Protein AF-A0A9N9P9K3-F1 (afdb_monomer_lite)

Radius of gyration: 19.91 Å; chains: 1; bounding box: 52×34×54 Å

InterPro domains:
  IPR011009 Protein kinase-like domain superfamily [SSF56112] (31-167)

Structure (mmCIF, N/CA/C/O backbone):
data_AF-A0A9N9P9K3-F1
#
_entry.id   AF-A0A9N9P9K3-F1
#
loop_
_atom_site.group_PDB
_atom_site.id
_atom_site.type_symbol
_atom_site.label_atom_id
_atom_site.label_alt_id
_atom_site.label_comp_id
_atom_site.label_asym_id
_atom_site.label_entity_id
_atom_site.label_seq_id
_atom_site.pdbx_PDB_ins_code
_atom_site.Cartn_x
_atom_site.Cartn_y
_atom_site.Cartn_z
_atom_site.occupancy
_atom_site.B_iso_or_equiv
_atom_site.auth_seq_id
_atom_site.auth_comp_id
_atom_site.auth_asym_id
_atom_site.auth_atom_id
_atom_site.pdbx_PDB_model_num
ATOM 1 N N . ILE A 1 1 ? -28.498 -1.931 -9.368 1.00 31.98 1 ILE A N 1
ATOM 2 C CA . ILE A 1 1 ? -28.768 -1.621 -7.944 1.00 31.98 1 ILE A CA 1
ATOM 3 C C . ILE A 1 1 ? -27.419 -1.328 -7.306 1.00 31.98 1 ILE A C 1
ATOM 5 O O . ILE A 1 1 ? -26.639 -2.249 -7.103 1.00 31.98 1 ILE A O 1
ATOM 9 N N . THR A 1 2 ? -27.081 -0.053 -7.128 1.00 35.19 2 THR A N 1
ATOM 10 C CA . THR A 1 2 ? -25.846 0.388 -6.469 1.00 35.19 2 THR A CA 1
ATOM 11 C C . THR A 1 2 ? -25.920 -0.039 -5.009 1.00 35.19 2 THR A C 1
ATOM 13 O O . THR A 1 2 ? -26.689 0.524 -4.235 1.00 35.19 2 THR A O 1
ATOM 16 N N . LYS A 1 3 ? -25.165 -1.074 -4.631 1.00 42.41 3 LYS A N 1
ATOM 17 C CA . LYS A 1 3 ? -24.943 -1.394 -3.220 1.00 42.41 3 LYS A CA 1
ATOM 18 C C . LYS A 1 3 ? -24.207 -0.194 -2.624 1.00 42.41 3 LYS A C 1
ATOM 20 O O . LYS A 1 3 ? -23.051 0.046 -2.963 1.00 42.41 3 LYS A O 1
ATOM 25 N N . SER A 1 4 ? -24.891 0.599 -1.805 1.00 52.50 4 SER A N 1
ATOM 26 C CA . SER A 1 4 ? -24.235 1.585 -0.955 1.00 52.50 4 SER A CA 1
ATOM 27 C C . SER A 1 4 ? -23.311 0.813 -0.023 1.00 52.50 4 SER A C 1
ATOM 29 O O . SER A 1 4 ? -23.770 0.033 0.810 1.00 52.50 4 SER A O 1
ATOM 31 N N . PHE A 1 5 ? -22.006 0.954 -0.222 1.00 60.88 5 PHE A N 1
ATOM 32 C CA . PHE A 1 5 ? -21.030 0.368 0.679 1.00 60.88 5 PHE A CA 1
ATOM 33 C C . PHE A 1 5 ? -21.047 1.181 1.972 1.00 60.88 5 PHE A C 1
ATOM 35 O O . PHE A 1 5 ? -20.582 2.318 2.004 1.00 60.88 5 PHE A O 1
ATOM 42 N N . GLU A 1 6 ? -21.635 0.617 3.025 1.00 75.00 6 GLU A N 1
ATOM 43 C CA . GLU A 1 6 ? -21.572 1.216 4.353 1.00 75.00 6 GLU A CA 1
ATOM 44 C C . GLU A 1 6 ? -20.131 1.179 4.856 1.00 75.00 6 GLU A C 1
ATOM 46 O O . GLU A 1 6 ? -19.458 0.148 4.786 1.00 75.00 6 GLU A O 1
ATOM 51 N N . ILE A 1 7 ? -19.646 2.319 5.351 1.00 77.00 7 ILE A N 1
ATOM 52 C CA . ILE A 1 7 ? -18.293 2.421 5.889 1.00 77.00 7 ILE A CA 1
ATOM 53 C C . ILE A 1 7 ? -18.237 1.652 7.213 1.00 77.00 7 ILE A C 1
ATOM 55 O O . ILE A 1 7 ? -18.919 2.058 8.159 1.00 77.00 7 ILE A O 1
ATOM 59 N N . PRO A 1 8 ? -17.417 0.584 7.329 1.00 85.31 8 PRO A N 1
ATOM 60 C CA . PRO A 1 8 ? -17.341 -0.179 8.566 1.00 85.31 8 PRO A CA 1
ATOM 61 C C . PRO A 1 8 ? -16.861 0.711 9.712 1.00 85.31 8 PRO A C 1
ATOM 63 O O . PRO A 1 8 ? -15.877 1.442 9.571 1.00 85.31 8 PRO A O 1
ATOM 66 N N . ASN A 1 9 ? -17.554 0.655 10.846 1.00 87.12 9 ASN A N 1
ATOM 67 C CA . ASN A 1 9 ? -17.173 1.371 12.057 1.00 87.12 9 ASN A CA 1
ATOM 68 C C . ASN A 1 9 ? -16.510 0.399 13.037 1.00 87.12 9 ASN A C 1
ATOM 70 O O . ASN A 1 9 ? -17.085 -0.633 13.376 1.00 87.12 9 ASN A O 1
ATOM 74 N N . ILE A 1 10 ? -15.305 0.737 13.483 1.00 87.62 10 ILE A N 1
ATOM 75 C CA . ILE A 1 10 ? -14.566 -0.003 14.499 1.00 87.62 10 ILE A CA 1
ATOM 76 C C . ILE A 1 10 ? -14.759 0.709 15.834 1.00 87.62 10 ILE A C 1
ATOM 78 O O . ILE A 1 10 ? -14.325 1.854 16.015 1.00 87.62 10 ILE A O 1
ATOM 82 N N . SER A 1 11 ? -15.371 0.002 16.783 1.00 84.69 11 SER A N 1
ATOM 83 C CA . SER A 1 11 ? -15.563 0.502 18.141 1.00 84.69 11 SER A CA 1
ATOM 84 C C . SER A 1 11 ? -14.221 0.770 18.820 1.00 84.69 11 SER A C 1
ATOM 86 O O . SER A 1 11 ? -13.241 0.045 18.632 1.00 84.69 11 SER A O 1
ATOM 88 N N . SER A 1 12 ? -14.185 1.773 19.697 1.00 77.19 12 SER A N 1
ATOM 89 C CA . SER A 1 12 ? -13.021 2.044 20.545 1.00 77.19 12 SER A CA 1
ATOM 90 C C . SER A 1 12 ? -12.631 0.843 21.411 1.00 77.19 12 SER A C 1
ATOM 92 O O . SER A 1 12 ? -11.450 0.658 21.683 1.00 77.19 12 SER A O 1
ATOM 94 N N . THR A 1 13 ? -13.591 -0.006 21.789 1.00 83.75 13 THR A N 1
ATOM 95 C CA . THR A 1 13 ? -13.351 -1.235 22.565 1.00 83.75 13 THR A CA 1
ATOM 96 C C . THR A 1 13 ? -12.615 -2.317 21.778 1.00 83.75 13 THR A C 1
ATOM 98 O O . THR A 1 13 ? -12.020 -3.206 22.380 1.00 83.75 13 THR A O 1
ATOM 101 N N . GLN A 1 14 ? -12.627 -2.242 20.445 1.00 87.00 14 GLN A N 1
ATOM 102 C CA . GLN A 1 14 ? -11.930 -3.180 19.563 1.00 87.00 14 GLN A CA 1
ATOM 103 C C . GLN A 1 14 ? -10.491 -2.743 19.265 1.00 87.00 14 GLN A C 1
ATOM 105 O O . GLN A 1 14 ? -9.773 -3.462 18.578 1.00 87.00 14 GLN A O 1
ATOM 110 N N . LEU A 1 15 ? -10.064 -1.573 19.752 1.00 86.81 15 LEU A N 1
ATOM 111 C CA . LEU A 1 15 ? -8.749 -1.002 19.479 1.00 86.81 15 LEU A CA 1
ATOM 112 C C . LEU A 1 15 ? -7.960 -0.792 20.770 1.00 86.81 15 LEU A C 1
ATOM 114 O O . LEU A 1 15 ? -8.368 -0.027 21.641 1.00 86.81 15 LEU A O 1
ATOM 118 N N . GLN A 1 16 ? -6.778 -1.392 20.853 1.00 87.38 16 GLN A N 1
ATOM 119 C CA . GLN A 1 16 ? -5.848 -1.228 21.971 1.00 87.38 16 GLN A CA 1
ATOM 120 C C . GLN A 1 16 ? -4.532 -0.583 21.527 1.00 87.38 16 GLN A C 1
ATOM 122 O O . GLN A 1 16 ? -4.172 -0.606 20.350 1.00 87.38 16 GLN A O 1
ATOM 127 N N . ASN A 1 17 ? -3.799 0.015 22.467 1.00 82.56 17 ASN A N 1
ATOM 128 C CA . ASN A 1 17 ? -2.460 0.539 22.196 1.00 82.56 17 ASN A CA 1
ATOM 129 C C . ASN A 1 17 ? -1.416 -0.584 22.344 1.00 82.56 17 ASN A C 1
ATOM 131 O O . ASN A 1 17 ? -1.519 -1.375 23.283 1.00 82.56 17 ASN A O 1
ATOM 135 N N . PRO A 1 18 ? -0.404 -0.658 21.461 1.00 72.75 18 PRO A N 1
ATOM 136 C CA . PRO A 1 18 ? 0.652 -1.659 21.552 1.00 72.75 18 PRO A CA 1
ATOM 137 C C . PRO A 1 18 ? 1.617 -1.302 22.694 1.00 72.75 18 PRO A C 1
ATOM 139 O O . PRO A 1 18 ? 2.572 -0.552 22.499 1.00 72.75 18 PRO A O 1
ATOM 142 N N . ASN A 1 19 ? 1.345 -1.839 23.890 1.00 67.19 19 ASN A N 1
ATOM 143 C CA . ASN A 1 19 ? 1.983 -1.499 25.172 1.00 67.19 19 ASN A CA 1
ATOM 144 C C . ASN A 1 19 ? 1.874 0.001 25.544 1.00 67.19 19 ASN A C 1
ATOM 146 O O . ASN A 1 19 ? 1.467 0.830 24.738 1.00 67.19 19 ASN A O 1
ATOM 150 N N . ASN A 1 20 ? 2.184 0.353 26.801 1.00 54.12 20 ASN A N 1
ATOM 151 C CA . ASN A 1 20 ? 1.843 1.631 27.469 1.00 54.12 20 ASN A CA 1
ATOM 152 C C . ASN A 1 20 ? 2.335 2.947 26.819 1.00 54.12 20 ASN A C 1
ATOM 154 O O . ASN A 1 20 ? 2.149 4.005 27.410 1.00 54.12 20 ASN A O 1
ATOM 158 N N . ASN A 1 21 ? 2.915 2.930 25.618 1.00 51.88 21 ASN A N 1
ATOM 159 C CA . ASN A 1 21 ? 3.295 4.132 24.886 1.00 51.88 21 ASN A CA 1
ATOM 160 C C . ASN A 1 21 ? 2.721 4.108 23.465 1.00 51.88 21 ASN A C 1
ATOM 162 O O . ASN A 1 21 ? 2.933 3.161 22.710 1.00 51.88 21 ASN A O 1
ATOM 166 N N . LEU A 1 22 ? 2.045 5.197 23.083 1.00 54.34 22 LEU A N 1
ATOM 167 C CA . LEU A 1 22 ? 1.694 5.500 21.696 1.00 54.34 22 LEU A CA 1
ATOM 168 C C . LEU A 1 22 ? 2.986 5.548 20.868 1.00 54.34 22 LEU A C 1
ATOM 170 O O . LEU A 1 22 ? 3.681 6.562 20.848 1.00 54.34 22 LEU A O 1
ATOM 174 N N . GLN A 1 23 ? 3.337 4.452 20.194 1.00 54.22 23 GLN A N 1
ATOM 175 C CA . GLN A 1 23 ? 4.445 4.470 19.244 1.00 54.22 23 GLN A CA 1
ATOM 176 C C . GLN A 1 23 ? 3.969 5.192 17.983 1.00 54.22 23 GLN A C 1
ATOM 178 O O . GLN A 1 23 ? 3.338 4.601 17.106 1.00 54.22 23 GLN A O 1
ATOM 183 N N . VAL A 1 24 ? 4.229 6.499 17.926 1.00 56.81 24 VAL A N 1
ATOM 184 C CA . VAL A 1 24 ? 4.075 7.305 16.713 1.00 56.81 24 VAL A CA 1
ATOM 185 C C . VAL A 1 24 ? 5.064 6.763 15.685 1.00 56.81 24 VAL A C 1
ATOM 187 O O . VAL A 1 24 ? 6.282 6.850 15.855 1.00 56.81 24 VAL A O 1
ATOM 190 N N . VAL A 1 25 ? 4.544 6.136 14.632 1.00 55.28 25 VAL A N 1
ATOM 191 C CA . VAL A 1 25 ? 5.375 5.515 13.601 1.00 55.28 25 VAL A CA 1
ATOM 192 C C . VAL A 1 25 ? 5.772 6.614 12.615 1.00 55.28 25 VAL A C 1
ATOM 194 O O . VAL A 1 25 ? 5.088 6.846 11.623 1.00 55.28 25 VAL A O 1
ATOM 197 N N . ARG A 1 26 ? 6.905 7.277 12.902 1.00 48.16 26 ARG A N 1
ATOM 198 C CA . ARG A 1 26 ? 7.525 8.380 12.122 1.00 48.16 26 ARG A CA 1
ATOM 199 C C . ARG A 1 26 ? 6.743 9.703 12.200 1.00 48.16 26 ARG A C 1
ATOM 201 O O . ARG A 1 26 ? 5.587 9.694 12.587 1.00 48.16 26 ARG A O 1
ATOM 208 N N . ASN A 1 27 ? 7.380 10.827 11.838 1.00 48.53 27 ASN A N 1
ATOM 209 C CA . ASN A 1 27 ? 6.873 12.225 11.818 1.00 48.53 27 ASN A CA 1
ATOM 210 C C . ASN A 1 27 ? 5.577 12.458 10.988 1.00 48.53 27 ASN A C 1
ATOM 212 O O . ASN A 1 27 ? 5.500 13.362 10.161 1.00 48.53 27 ASN A O 1
ATOM 216 N N . SER A 1 28 ? 4.546 11.639 11.147 1.00 54.84 28 SER A N 1
ATOM 217 C CA . SER A 1 28 ? 3.343 11.626 10.327 1.00 54.84 28 SER A CA 1
ATOM 218 C C . SER A 1 28 ? 2.149 11.163 11.151 1.00 54.84 28 SER A C 1
ATOM 220 O O . SER A 1 28 ? 2.304 10.437 12.124 1.00 54.84 28 SER A O 1
ATOM 222 N N . ALA A 1 29 ? 0.960 11.585 10.737 1.00 69.00 29 ALA A N 1
ATOM 223 C CA . ALA A 1 29 ? -0.358 11.361 11.328 1.00 69.00 29 ALA A CA 1
ATOM 224 C C . ALA A 1 29 ? -0.819 9.879 11.447 1.00 69.00 29 ALA A C 1
ATOM 226 O O . ALA A 1 29 ? -2.009 9.593 11.316 1.00 69.00 29 ALA A O 1
ATOM 227 N N . ILE A 1 30 ? 0.101 8.924 11.636 1.00 79.12 30 ILE A N 1
ATOM 228 C CA . ILE A 1 30 ? -0.149 7.479 11.691 1.00 79.12 30 ILE A CA 1
ATOM 229 C C . ILE A 1 30 ? 0.201 6.943 13.085 1.00 79.12 30 ILE A C 1
ATOM 231 O O . ILE A 1 30 ? 1.344 7.014 13.540 1.00 79.12 30 ILE A O 1
ATOM 235 N N . VAL A 1 31 ? -0.795 6.365 13.751 1.00 83.25 31 VAL A N 1
ATOM 236 C CA . VAL A 1 31 ? -0.701 5.769 15.088 1.00 83.25 31 VAL A CA 1
ATOM 237 C C . VAL A 1 31 ? -0.851 4.257 14.977 1.00 83.25 31 VAL A C 1
ATOM 239 O O . VAL A 1 31 ? -1.749 3.772 14.296 1.00 83.25 31 VAL A O 1
ATOM 242 N N . LYS A 1 32 ? 0.003 3.495 15.660 1.00 84.81 32 LYS A N 1
ATOM 243 C CA . LYS A 1 32 ? -0.109 2.032 15.716 1.00 84.81 32 LYS A CA 1
ATOM 244 C C . LYS A 1 32 ? -1.132 1.597 16.769 1.00 84.81 32 LYS A C 1
ATOM 246 O O . LYS A 1 32 ? -1.099 2.114 17.887 1.00 84.81 32 LYS A O 1
ATOM 251 N N . ARG A 1 33 ? -2.001 0.637 16.437 1.00 87.31 33 ARG A N 1
ATOM 252 C CA . ARG A 1 33 ? -2.973 0.017 17.361 1.00 87.31 33 ARG A CA 1
ATOM 253 C C . ARG A 1 33 ? -3.063 -1.497 17.161 1.00 87.31 33 ARG A C 1
ATOM 255 O O . ARG A 1 33 ? -2.595 -2.012 16.153 1.00 87.31 33 ARG A O 1
ATOM 262 N N . ILE A 1 34 ? -3.650 -2.191 18.130 1.00 89.06 34 ILE A N 1
ATOM 263 C CA . ILE A 1 34 ? -3.980 -3.618 18.089 1.00 89.06 34 ILE A CA 1
ATOM 264 C C . ILE A 1 34 ? -5.493 -3.740 17.896 1.00 89.06 34 ILE A C 1
ATOM 266 O O . ILE A 1 34 ? -6.256 -3.161 18.670 1.00 89.06 34 ILE A O 1
ATOM 270 N N . LEU A 1 35 ? -5.913 -4.464 16.862 1.00 89.44 35 LEU A N 1
ATOM 271 C CA . LEU A 1 35 ? -7.304 -4.796 16.580 1.00 89.44 35 LEU A CA 1
ATOM 272 C C . LEU A 1 35 ? -7.671 -6.116 17.272 1.00 89.44 35 LEU A C 1
ATOM 274 O O . LEU A 1 35 ? -7.026 -7.142 17.056 1.00 89.44 35 LEU A O 1
ATOM 278 N N . LEU A 1 36 ? -8.716 -6.077 18.093 1.00 88.06 36 LEU A N 1
ATOM 279 C CA . LEU A 1 36 ? -9.282 -7.231 18.788 1.00 88.06 36 LEU A CA 1
ATOM 280 C C . LEU A 1 36 ? -10.437 -7.864 17.990 1.00 88.06 36 LEU A C 1
ATOM 282 O O . LEU A 1 36 ? -11.139 -7.144 17.273 1.00 88.06 36 LEU A O 1
ATOM 286 N N . PRO A 1 37 ? -10.703 -9.175 18.162 1.00 85.00 37 PRO A N 1
ATOM 287 C CA . PRO A 1 37 ? -10.028 -10.110 19.076 1.00 85.00 37 PRO A CA 1
ATOM 288 C C . PRO A 1 37 ? -8.752 -10.745 18.503 1.00 85.00 37 PRO A C 1
ATOM 290 O O . PRO A 1 37 ? -7.999 -11.360 19.250 1.00 85.00 37 PRO A O 1
ATOM 293 N N . ASP A 1 38 ? -8.483 -10.563 17.211 1.00 84.75 38 ASP A N 1
ATOM 294 C CA . ASP A 1 38 ? -7.425 -11.280 16.484 1.00 84.75 38 ASP A CA 1
ATOM 295 C C . ASP A 1 38 ? -5.994 -10.855 16.872 1.00 84.75 38 ASP A C 1
ATOM 297 O O . ASP A 1 38 ? -5.021 -11.399 16.357 1.00 84.75 38 ASP A O 1
ATOM 301 N N . ASN A 1 39 ? -5.849 -9.872 17.771 1.00 86.38 39 ASN A N 1
ATOM 302 C CA . ASN A 1 39 ? -4.579 -9.265 18.185 1.00 86.38 39 ASN A CA 1
ATOM 303 C C . ASN A 1 39 ? -3.722 -8.783 17.001 1.00 86.38 39 ASN A C 1
ATOM 305 O O . ASN A 1 39 ? -2.492 -8.788 17.052 1.00 86.38 39 ASN A O 1
ATOM 309 N N . GLN A 1 40 ? -4.380 -8.331 15.934 1.00 86.94 40 GLN A N 1
ATOM 310 C CA . GLN A 1 40 ? -3.720 -7.877 14.718 1.00 86.94 40 GLN A CA 1
ATOM 311 C C . GLN A 1 40 ? -3.175 -6.460 14.903 1.00 86.94 40 GLN A C 1
ATOM 313 O O . GLN A 1 40 ? -3.919 -5.532 15.220 1.00 86.94 40 GLN A O 1
ATOM 318 N N . GLU A 1 41 ? -1.888 -6.251 14.633 1.00 87.88 41 GLU A N 1
ATOM 319 C CA . GLU A 1 41 ? -1.332 -4.899 14.574 1.00 87.88 41 GLU A CA 1
ATOM 320 C C . GLU A 1 41 ? -1.828 -4.166 13.320 1.00 87.88 41 GLU A C 1
ATOM 322 O O . GLU A 1 41 ? -1.771 -4.699 12.207 1.00 87.88 41 GLU A O 1
ATOM 327 N N . ILE A 1 42 ? -2.295 -2.931 13.507 1.00 87.62 42 ILE A N 1
ATOM 328 C CA . ILE A 1 42 ? -2.864 -2.075 12.464 1.00 87.62 42 ILE A CA 1
ATOM 329 C C . ILE A 1 42 ? -2.294 -0.650 12.512 1.00 87.62 42 ILE A C 1
ATOM 331 O O . ILE A 1 42 ? -1.807 -0.172 13.546 1.00 87.62 42 ILE A O 1
ATOM 335 N N . ALA A 1 43 ? -2.392 0.047 11.383 1.00 88.19 43 ALA A N 1
ATOM 336 C CA . ALA A 1 43 ? -2.044 1.451 11.230 1.00 88.19 43 ALA A CA 1
ATOM 337 C C . ALA A 1 43 ? -3.310 2.321 11.214 1.00 88.19 43 ALA A C 1
ATOM 339 O O . ALA A 1 43 ? -4.188 2.148 10.370 1.00 88.19 43 ALA A O 1
ATOM 340 N N . CYS A 1 44 ? -3.394 3.292 12.118 1.00 87.12 44 CYS A N 1
ATOM 341 C CA . CYS A 1 44 ? -4.490 4.252 12.208 1.00 87.12 44 CYS A CA 1
ATOM 342 C C . CYS A 1 44 ? -4.023 5.601 11.667 1.00 87.12 44 CYS A C 1
ATOM 344 O O . CYS A 1 44 ? -3.205 6.268 12.301 1.00 87.12 44 CYS A O 1
ATOM 346 N N . LYS A 1 45 ? -4.539 6.025 10.513 1.00 86.19 45 LYS A N 1
ATOM 347 C CA . LYS A 1 45 ? -4.255 7.352 9.957 1.00 86.19 45 LYS A CA 1
ATOM 348 C C . LYS A 1 45 ? -5.332 8.331 10.388 1.00 86.19 45 LYS A C 1
ATOM 350 O O . LYS A 1 45 ? -6.520 8.058 10.208 1.00 86.19 45 LYS A O 1
ATOM 355 N N . SER A 1 46 ? -4.921 9.462 10.940 1.00 83.38 46 SER A N 1
ATOM 356 C CA . SER A 1 46 ? -5.846 10.482 11.396 1.00 83.38 46 SER A CA 1
ATOM 357 C C . SER A 1 46 ? -6.260 11.446 10.280 1.00 83.38 46 SER A C 1
ATOM 359 O O . SER A 1 46 ? -5.483 11.750 9.373 1.00 83.38 46 SER A O 1
ATOM 361 N N . TYR A 1 47 ? -7.512 11.895 10.334 1.00 78.25 47 TYR A N 1
ATOM 362 C CA . TYR A 1 47 ? -8.124 12.799 9.361 1.00 78.25 47 TYR A CA 1
ATOM 363 C C . TYR A 1 47 ? -8.762 14.010 10.055 1.00 78.25 47 TYR A C 1
ATOM 365 O O . TYR A 1 47 ? -8.881 14.053 11.284 1.00 78.25 47 TYR A O 1
ATOM 373 N N . SER A 1 48 ? -9.160 15.004 9.253 1.00 71.50 48 SER A N 1
ATOM 374 C CA . SER A 1 48 ? -10.051 16.080 9.700 1.00 71.50 48 SER A CA 1
ATOM 375 C C . SER A 1 48 ? -11.377 15.494 10.196 1.00 71.50 48 SER A C 1
ATOM 377 O O . SER A 1 48 ? -11.841 14.473 9.689 1.00 71.50 48 SER A O 1
ATOM 379 N N . ASN A 1 49 ? -12.004 16.153 11.172 1.00 69.25 49 ASN A N 1
ATOM 380 C CA . ASN A 1 49 ? -13.340 15.779 11.644 1.00 69.25 49 ASN A CA 1
ATOM 381 C C . ASN A 1 49 ? -14.451 16.124 10.647 1.00 69.25 49 ASN A C 1
ATOM 383 O O . ASN A 1 49 ? -15.580 15.669 10.829 1.00 69.25 49 ASN A O 1
ATOM 387 N N . ASP A 1 50 ? -14.149 16.925 9.623 1.00 76.88 50 ASP A N 1
ATOM 388 C CA . ASP A 1 50 ? -15.098 17.240 8.563 1.00 76.88 50 ASP A CA 1
ATOM 389 C C . ASP A 1 50 ? -15.255 16.042 7.620 1.00 76.88 50 ASP A C 1
ATOM 391 O O . ASP A 1 50 ? -14.446 15.811 6.717 1.00 76.88 50 ASP A O 1
ATOM 395 N N . PHE A 1 51 ? -16.316 15.270 7.860 1.00 71.62 51 PHE A N 1
ATOM 396 C CA . PHE A 1 51 ? -16.642 14.067 7.103 1.00 71.62 51 PHE A CA 1
ATOM 397 C C . PHE A 1 51 ? -16.838 14.352 5.606 1.00 71.62 51 PHE A C 1
ATOM 399 O O . PHE A 1 51 ? -16.471 13.529 4.770 1.00 71.62 51 PHE A O 1
ATOM 406 N N . SER A 1 52 ? -17.334 15.544 5.262 1.00 74.19 52 SER A N 1
ATOM 407 C CA . SER A 1 52 ? -17.601 15.962 3.881 1.00 74.19 52 SER A CA 1
ATOM 408 C C . SER A 1 52 ? -16.322 15.989 3.041 1.00 74.19 52 SER A C 1
ATOM 410 O O . SER A 1 52 ? -16.337 15.633 1.868 1.00 74.19 52 SER A O 1
ATOM 412 N N . GLN A 1 53 ? -15.189 16.353 3.653 1.00 75.12 53 GLN A N 1
ATOM 413 C CA . GLN A 1 53 ? -13.890 16.407 2.971 1.00 75.12 53 GLN A CA 1
ATOM 414 C C . GLN A 1 53 ? -13.267 15.023 2.755 1.00 75.12 53 GLN A C 1
ATOM 416 O O . GLN A 1 53 ? -12.383 14.868 1.914 1.00 75.12 53 GLN A O 1
ATOM 421 N N . VAL A 1 54 ? -13.696 14.014 3.516 1.00 77.81 54 VAL A N 1
ATOM 422 C CA . VAL A 1 54 ? -13.081 12.677 3.507 1.00 77.81 54 VAL A CA 1
ATOM 423 C C . VAL A 1 54 ? -13.984 11.596 2.925 1.00 77.81 54 VAL A C 1
ATOM 425 O O . VAL A 1 54 ? -13.491 10.508 2.639 1.00 77.81 54 VAL A O 1
ATOM 428 N N . GLN A 1 55 ? -15.265 11.885 2.687 1.00 79.12 55 GLN A N 1
ATOM 429 C CA . GLN A 1 55 ? -16.249 10.925 2.187 1.00 79.12 55 GLN A CA 1
ATOM 430 C C . GLN A 1 55 ? -15.793 10.224 0.898 1.00 79.12 55 GLN A C 1
ATOM 432 O O . GLN A 1 55 ? -15.690 8.999 0.886 1.00 79.12 55 GLN A O 1
ATOM 437 N N . ASN A 1 56 ? -15.414 10.978 -0.141 1.00 79.81 56 ASN A N 1
ATOM 438 C CA . ASN A 1 56 ? -14.943 10.398 -1.409 1.00 79.81 56 ASN A CA 1
ATOM 439 C C . ASN A 1 56 ? -13.723 9.488 -1.204 1.00 79.81 56 ASN A C 1
ATOM 441 O O . ASN A 1 56 ? -13.607 8.433 -1.823 1.00 79.81 56 ASN A O 1
ATOM 445 N N . THR A 1 57 ? -12.820 9.872 -0.295 1.00 80.50 57 THR A N 1
ATOM 446 C CA . THR A 1 57 ? -11.651 9.049 0.039 1.00 80.50 57 THR A CA 1
ATOM 447 C C . THR A 1 57 ? -12.080 7.742 0.705 1.00 80.50 57 THR A C 1
ATOM 449 O O . THR A 1 57 ? -11.583 6.685 0.334 1.00 80.50 57 THR A O 1
ATOM 452 N N . LEU A 1 58 ? -13.012 7.784 1.661 1.00 81.56 58 LEU A N 1
ATOM 453 C CA . LEU A 1 58 ? -13.502 6.588 2.355 1.00 81.56 58 LEU A CA 1
ATOM 454 C C . LEU A 1 58 ? -14.243 5.634 1.413 1.00 81.56 58 LEU A C 1
ATOM 456 O O . LEU A 1 58 ? -14.061 4.422 1.509 1.00 81.56 58 LEU A O 1
ATOM 460 N N . GLU A 1 59 ? -15.025 6.164 0.475 1.00 80.62 59 GLU A N 1
ATOM 461 C CA . GLU A 1 59 ? -15.699 5.355 -0.544 1.00 80.62 59 GLU A CA 1
ATOM 462 C C . GLU A 1 59 ? -14.697 4.626 -1.443 1.00 80.62 59 GLU A C 1
ATOM 464 O O . GLU A 1 59 ? -14.855 3.429 -1.697 1.00 80.62 59 GLU A O 1
ATOM 469 N N . ILE A 1 60 ? -13.636 5.314 -1.879 1.00 80.81 60 ILE A N 1
ATOM 470 C CA . ILE A 1 60 ? -12.545 4.693 -2.641 1.00 80.81 60 ILE A CA 1
ATOM 471 C C . ILE A 1 60 ? -11.880 3.594 -1.811 1.00 80.81 60 ILE A C 1
ATOM 473 O O . ILE A 1 60 ? -11.674 2.500 -2.326 1.00 80.81 60 ILE A O 1
ATOM 477 N N . LEU A 1 61 ? -11.596 3.847 -0.530 1.00 82.44 61 LEU A N 1
ATOM 478 C CA . LEU A 1 61 ? -10.934 2.876 0.345 1.00 82.44 61 LEU A CA 1
ATOM 479 C C . LEU A 1 61 ? -11.745 1.592 0.545 1.00 82.44 61 LEU A C 1
ATOM 481 O O . LEU A 1 61 ? -11.164 0.511 0.623 1.00 82.44 61 LEU A O 1
ATOM 485 N N . ILE A 1 62 ? -13.073 1.686 0.615 1.00 79.19 62 ILE A N 1
ATOM 486 C CA . ILE A 1 62 ? -13.935 0.503 0.742 1.00 79.19 62 ILE A CA 1
ATOM 487 C C . ILE A 1 62 ? -14.018 -0.250 -0.573 1.00 79.19 62 ILE A C 1
ATOM 489 O O . ILE A 1 62 ? -13.912 -1.472 -0.597 1.00 79.19 62 ILE A O 1
ATOM 493 N N . LYS A 1 63 ? -14.166 0.473 -1.684 1.00 76.50 63 LYS A N 1
ATOM 494 C CA . LYS A 1 63 ? -14.143 -0.153 -3.005 1.00 76.50 63 LYS A CA 1
ATOM 495 C C . LYS A 1 63 ? -12.796 -0.817 -3.278 1.00 76.50 63 LYS A C 1
ATOM 497 O O . LYS A 1 63 ? -12.769 -1.860 -3.910 1.00 76.50 63 LYS A O 1
ATOM 502 N N . SER A 1 64 ? -11.690 -0.263 -2.778 1.00 69.62 64 SER A N 1
ATOM 503 C CA . SER A 1 64 ? -10.364 -0.857 -2.941 1.00 69.62 64 SER A CA 1
ATOM 504 C C . SER A 1 64 ? -10.085 -2.008 -1.973 1.00 69.62 64 SER A C 1
ATOM 506 O O . SER A 1 64 ? -9.281 -2.876 -2.299 1.00 69.62 64 SER A O 1
ATOM 508 N N . SER A 1 65 ? -10.734 -2.051 -0.802 1.00 75.62 65 SER A N 1
ATOM 509 C CA . SER A 1 65 ? -10.486 -3.088 0.215 1.00 75.62 65 SER A CA 1
ATOM 510 C C . SER A 1 65 ? -10.994 -4.475 -0.168 1.00 75.62 65 SER A C 1
ATOM 512 O O . SER A 1 65 ? -10.580 -5.458 0.445 1.00 75.62 65 SER A O 1
ATOM 514 N N . VAL A 1 66 ? -11.856 -4.567 -1.185 1.00 71.06 66 VAL A N 1
ATOM 515 C CA . VAL A 1 66 ? -12.299 -5.849 -1.755 1.00 71.06 66 VAL A CA 1
ATOM 516 C C . VAL A 1 66 ? -11.168 -6.579 -2.481 1.00 71.06 66 VAL A C 1
ATOM 518 O O . VAL A 1 66 ? -11.237 -7.792 -2.647 1.00 71.06 66 VAL A O 1
ATOM 521 N N . CYS A 1 67 ? -10.122 -5.862 -2.904 1.00 66.56 67 CYS A N 1
ATOM 522 C CA . CYS A 1 67 ? -8.977 -6.463 -3.564 1.00 66.56 67 CYS A CA 1
ATOM 523 C C . CYS A 1 67 ? -7.988 -6.990 -2.510 1.00 66.56 67 CYS A C 1
ATOM 525 O O . CYS A 1 67 ? -7.405 -6.185 -1.779 1.00 66.56 67 CYS A O 1
ATOM 527 N N . PRO A 1 68 ? -7.723 -8.312 -2.447 1.00 67.38 68 PRO A N 1
ATOM 528 C CA . PRO A 1 68 ? -6.814 -8.889 -1.453 1.00 67.38 68 PRO A CA 1
ATOM 529 C C . PRO A 1 68 ? -5.362 -8.426 -1.634 1.00 67.38 68 PRO A C 1
ATOM 531 O O . PRO A 1 68 ? -4.563 -8.538 -0.707 1.00 67.38 68 PRO A O 1
ATOM 534 N N . LYS A 1 69 ? -5.024 -7.909 -2.822 1.00 63.50 69 LYS A N 1
ATOM 535 C CA . LYS A 1 69 ? -3.689 -7.412 -3.163 1.00 63.50 69 LYS A CA 1
ATOM 536 C C . LYS A 1 69 ? -3.479 -5.941 -2.801 1.00 63.50 69 LYS A C 1
ATOM 538 O O . LYS A 1 69 ? -2.334 -5.507 -2.767 1.00 63.50 69 LYS A O 1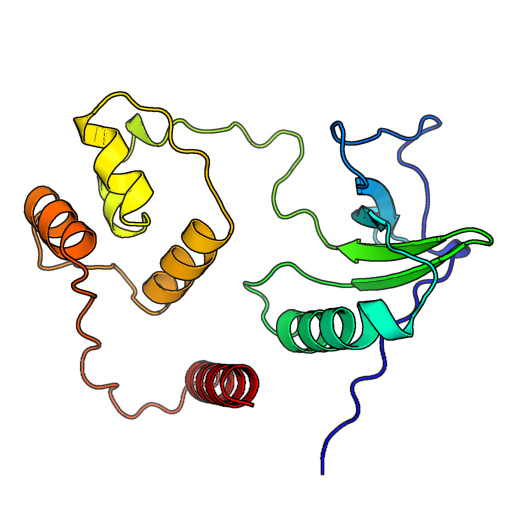
ATOM 543 N N . ILE A 1 70 ? -4.540 -5.175 -2.529 1.00 69.81 70 ILE A N 1
ATOM 544 C CA . ILE A 1 70 ? -4.467 -3.757 -2.141 1.00 69.81 70 ILE A CA 1
ATOM 545 C C . ILE A 1 70 ? -4.481 -3.641 -0.611 1.00 69.81 70 ILE A C 1
ATOM 547 O O . ILE A 1 70 ? -4.984 -4.513 0.095 1.00 69.81 70 ILE A O 1
ATOM 551 N N . LEU A 1 71 ? -3.918 -2.547 -0.082 1.00 76.56 71 LEU A N 1
ATOM 552 C CA . LEU A 1 71 ? -3.918 -2.225 1.345 1.00 76.56 71 LEU A CA 1
ATOM 553 C C . LEU A 1 71 ? -5.303 -2.446 1.980 1.00 76.56 71 LEU A C 1
ATOM 555 O O . LEU A 1 71 ? -6.252 -1.704 1.721 1.00 76.56 71 LEU A O 1
ATOM 559 N N . LYS A 1 72 ? -5.399 -3.446 2.859 1.00 84.31 72 LYS A N 1
ATOM 560 C CA . LYS A 1 72 ? -6.653 -3.803 3.523 1.00 84.31 72 LYS A CA 1
ATOM 561 C C . LYS A 1 72 ? -7.100 -2.691 4.470 1.00 84.31 72 LYS A C 1
ATOM 563 O O . LYS A 1 72 ? -6.418 -2.372 5.445 1.00 84.31 72 LYS A O 1
ATOM 568 N N . PHE A 1 73 ? -8.271 -2.130 4.190 1.00 88.00 73 PHE A N 1
ATOM 569 C CA . PHE A 1 73 ? -8.953 -1.154 5.034 1.00 88.00 73 PHE A CA 1
ATOM 570 C C . PHE A 1 73 ? -9.990 -1.861 5.912 1.00 88.00 73 PHE A C 1
ATOM 572 O O . PHE A 1 73 ? -10.873 -2.550 5.404 1.00 88.00 73 PHE A O 1
ATOM 579 N N . TYR A 1 74 ? -9.874 -1.696 7.229 1.00 87.88 74 TYR A N 1
ATOM 580 C CA . TYR A 1 74 ? -10.762 -2.324 8.210 1.00 87.88 74 TYR A CA 1
ATOM 581 C C . TYR A 1 74 ? -11.990 -1.476 8.546 1.00 87.88 74 TYR A C 1
ATOM 583 O O . TYR A 1 74 ? -12.967 -2.009 9.061 1.00 87.88 74 TYR A O 1
ATOM 591 N N . GLY A 1 75 ? -11.938 -0.167 8.296 1.00 89.00 75 GLY A N 1
ATOM 592 C CA . GLY A 1 75 ? -13.004 0.758 8.666 1.00 89.00 75 GLY A CA 1
ATOM 593 C C . GLY A 1 75 ? -12.506 2.016 9.365 1.00 89.00 75 GLY A C 1
ATOM 594 O O . GLY A 1 75 ? -11.305 2.224 9.565 1.00 89.00 75 GLY A O 1
ATOM 595 N N . ILE A 1 76 ? -13.447 2.865 9.760 1.00 89.19 76 ILE A N 1
ATOM 596 C CA . ILE A 1 76 ? -13.182 4.087 10.520 1.00 89.19 76 ILE A CA 1
ATOM 597 C C . ILE A 1 76 ? -13.399 3.871 12.013 1.00 89.19 76 ILE A C 1
ATOM 599 O O . ILE A 1 76 ? -14.250 3.094 12.423 1.00 89.19 76 ILE A O 1
ATOM 603 N N . SER A 1 77 ? -12.666 4.606 12.835 1.00 88.31 77 SER A N 1
ATOM 604 C CA . SER A 1 77 ? -12.941 4.755 14.259 1.00 88.31 77 SER A CA 1
ATOM 605 C C . SER A 1 77 ? -12.987 6.240 14.593 1.00 88.31 77 SER A C 1
ATOM 607 O O . SER A 1 77 ? -12.258 7.051 14.017 1.00 88.31 77 SER A O 1
ATOM 609 N N . LYS A 1 78 ? -13.880 6.624 15.502 1.00 83.19 78 LYS A N 1
ATOM 610 C CA . LYS A 1 78 ? -14.027 8.013 15.938 1.00 83.19 78 LYS A CA 1
ATOM 611 C C . LYS A 1 78 ? -13.677 8.101 17.413 1.00 83.19 78 LYS A C 1
ATOM 613 O O . LYS A 1 78 ? -14.199 7.339 18.222 1.00 83.19 78 LYS A O 1
ATOM 618 N N . ASN A 1 79 ? -12.796 9.029 17.758 1.00 72.12 79 ASN A N 1
ATOM 619 C CA . ASN A 1 79 ? -12.662 9.497 19.132 1.00 72.12 79 ASN A CA 1
ATOM 620 C C . ASN A 1 79 ? -13.257 10.912 19.239 1.00 72.12 79 ASN A C 1
ATOM 622 O O . ASN A 1 79 ? -13.668 11.496 18.236 1.00 72.12 79 ASN A O 1
ATOM 626 N N . ASN A 1 80 ? -13.309 11.469 20.448 1.00 66.94 80 ASN A N 1
ATOM 627 C CA . ASN A 1 80 ? -13.930 12.777 20.697 1.00 66.94 80 ASN A CA 1
ATOM 628 C C . ASN A 1 80 ? -13.313 13.938 19.891 1.00 66.94 80 ASN A C 1
ATOM 630 O O . ASN A 1 80 ? -13.923 14.999 19.803 1.00 66.94 80 ASN A O 1
ATOM 634 N N . TYR A 1 81 ? -12.131 13.748 19.300 1.00 66.31 81 TYR A N 1
ATOM 635 C CA . TYR A 1 81 ? -11.346 14.808 18.673 1.00 66.31 81 TYR A CA 1
ATOM 636 C C . TYR A 1 81 ? -10.921 14.498 17.237 1.00 66.31 81 TYR A C 1
ATOM 638 O O . TYR A 1 81 ? -10.401 15.390 16.570 1.00 66.31 81 TYR A O 1
ATOM 646 N N . GLN A 1 82 ? -11.099 13.265 16.757 1.00 77.50 82 GLN A N 1
ATOM 647 C CA . GLN A 1 82 ? -10.504 12.814 15.507 1.00 77.50 82 GLN A CA 1
ATOM 648 C C . GLN A 1 82 ? -11.218 11.601 14.897 1.00 77.50 82 GLN A C 1
ATOM 650 O O . GLN A 1 82 ? -11.487 10.602 15.574 1.00 77.50 82 GLN A O 1
ATOM 655 N N . LEU A 1 83 ? -11.435 11.663 13.583 1.00 84.50 83 LEU A N 1
ATOM 656 C CA . LEU A 1 83 ? -11.718 10.504 12.743 1.00 84.50 83 LEU A CA 1
ATOM 657 C C . LEU A 1 83 ? -10.406 9.802 12.365 1.00 84.50 83 LEU A C 1
ATOM 659 O O . LEU A 1 83 ? -9.444 10.443 11.935 1.00 84.50 83 LEU A O 1
ATOM 663 N N . MET A 1 84 ? -10.369 8.482 12.503 1.00 86.88 84 MET A N 1
ATOM 664 C CA . MET A 1 84 ? -9.233 7.647 12.126 1.00 86.88 84 MET A CA 1
ATOM 665 C C . MET A 1 84 ? -9.670 6.578 11.132 1.00 86.88 84 MET A C 1
ATOM 667 O O . MET A 1 84 ? -10.687 5.921 11.331 1.00 86.88 84 MET A O 1
ATOM 671 N N . ALA A 1 85 ? -8.880 6.375 10.083 1.00 88.88 85 ALA A N 1
ATOM 672 C CA . ALA A 1 85 ? -9.025 5.254 9.163 1.00 88.88 85 ALA A CA 1
ATOM 673 C C . ALA A 1 85 ? -8.023 4.155 9.543 1.00 88.88 85 ALA A C 1
ATOM 675 O O . ALA A 1 85 ? -6.849 4.445 9.795 1.00 88.88 85 ALA A O 1
ATOM 676 N N . ASN A 1 86 ? -8.492 2.911 9.611 1.00 89.88 86 ASN A N 1
ATOM 677 C CA . ASN A 1 86 ? -7.753 1.776 10.157 1.00 89.88 86 ASN A CA 1
ATOM 678 C C . ASN A 1 86 ? -7.335 0.824 9.033 1.00 89.88 86 ASN A C 1
ATOM 680 O O . ASN A 1 86 ? -8.184 0.312 8.302 1.00 89.88 86 ASN A O 1
ATOM 684 N N . PHE A 1 87 ? -6.036 0.568 8.910 1.00 89.00 87 PHE A N 1
ATOM 685 C CA . PHE A 1 87 ? -5.450 -0.207 7.819 1.00 89.00 87 PHE A CA 1
ATOM 686 C C . PHE A 1 87 ? -4.584 -1.345 8.337 1.00 89.00 87 PHE A C 1
ATOM 688 O O . PHE A 1 87 ? -3.948 -1.237 9.386 1.00 89.00 87 PHE A O 1
ATOM 695 N N . HIS A 1 88 ? -4.504 -2.414 7.557 1.00 87.19 88 HIS A N 1
ATOM 696 C CA . HIS A 1 88 ? -3.471 -3.423 7.734 1.00 87.19 88 HIS A CA 1
ATOM 697 C C . HIS A 1 88 ? -2.087 -2.825 7.451 1.00 87.19 88 HIS A C 1
ATOM 699 O O . HIS A 1 88 ? -1.958 -1.891 6.658 1.00 87.19 88 HIS A O 1
ATOM 705 N N . PHE A 1 89 ? -1.039 -3.345 8.089 1.00 78.06 89 PHE A N 1
ATOM 706 C CA . PHE A 1 89 ? 0.322 -2.933 7.757 1.00 78.06 89 PHE A CA 1
ATOM 707 C C . PHE A 1 89 ? 0.742 -3.530 6.413 1.00 78.06 89 PHE A C 1
ATOM 709 O O . PHE A 1 89 ? 0.695 -4.737 6.229 1.00 78.06 89 PHE A O 1
ATOM 716 N N . ALA A 1 90 ? 1.208 -2.688 5.489 1.00 66.62 90 ALA A N 1
ATOM 717 C CA . ALA A 1 90 ? 1.754 -3.161 4.214 1.00 66.62 90 ALA A CA 1
ATOM 718 C C . ALA A 1 90 ? 3.099 -3.901 4.365 1.00 66.62 90 ALA A C 1
ATOM 720 O O . ALA A 1 90 ? 3.509 -4.606 3.452 1.00 66.62 90 ALA A O 1
ATOM 721 N N . ARG A 1 91 ? 3.810 -3.696 5.485 1.00 62.66 91 ARG A N 1
ATOM 722 C CA . ARG A 1 91 ? 5.101 -4.321 5.813 1.00 62.66 91 ARG A CA 1
ATOM 723 C C . ARG A 1 91 ? 5.195 -4.592 7.306 1.00 62.66 91 ARG A C 1
ATOM 725 O O . ARG A 1 91 ? 4.723 -3.766 8.096 1.00 62.66 91 ARG A O 1
ATOM 732 N N . MET A 1 92 ? 5.826 -5.696 7.693 1.00 57.44 92 MET A N 1
ATOM 733 C CA . MET A 1 92 ? 6.120 -5.965 9.099 1.00 57.44 92 MET A CA 1
ATOM 734 C C . MET A 1 92 ? 7.206 -5.008 9.609 1.00 57.44 92 MET A C 1
ATOM 736 O O . MET A 1 92 ? 8.034 -4.508 8.849 1.00 57.44 92 MET A O 1
ATOM 740 N N . LYS A 1 93 ? 7.186 -4.706 10.914 1.00 55.31 93 LYS A N 1
ATOM 741 C CA . LYS A 1 93 ? 8.122 -3.758 11.551 1.00 55.31 93 LYS A CA 1
ATOM 742 C C . LYS A 1 93 ? 9.590 -4.148 11.332 1.00 55.31 93 LYS A C 1
ATOM 744 O O . LYS A 1 93 ? 10.433 -3.261 11.216 1.00 55.31 93 LYS A O 1
ATOM 749 N N . ASP A 1 94 ? 9.841 -5.450 11.259 1.00 56.56 94 ASP A N 1
ATOM 750 C CA . ASP A 1 94 ? 11.171 -6.042 11.158 1.00 56.56 94 ASP A CA 1
ATOM 751 C C . ASP A 1 94 ? 11.531 -6.445 9.719 1.00 56.56 94 ASP A C 1
ATOM 753 O O . ASP A 1 94 ? 12.578 -7.055 9.503 1.00 56.56 94 ASP A O 1
ATOM 757 N N . ASP A 1 95 ? 10.701 -6.088 8.726 1.00 57.19 95 ASP A N 1
ATOM 758 C CA . ASP A 1 95 ? 11.037 -6.327 7.324 1.00 57.19 95 ASP A CA 1
ATOM 759 C C . ASP A 1 95 ? 12.301 -5.546 6.967 1.00 57.19 95 ASP A C 1
ATOM 761 O O . ASP A 1 95 ? 12.332 -4.307 6.918 1.00 57.19 95 ASP A O 1
ATOM 765 N N . VAL A 1 96 ? 13.366 -6.300 6.702 1.00 54.41 96 VAL A N 1
ATOM 766 C CA . VAL A 1 96 ? 14.635 -5.754 6.247 1.00 54.41 96 VAL A CA 1
ATOM 767 C C . VAL A 1 96 ? 14.375 -5.061 4.916 1.00 54.41 96 VAL A C 1
ATOM 769 O O . VAL A 1 96 ? 13.869 -5.658 3.969 1.00 54.41 96 VAL A O 1
ATOM 772 N N . THR A 1 97 ? 14.719 -3.774 4.830 1.00 57.44 97 THR A N 1
ATOM 773 C CA . THR A 1 97 ? 14.735 -3.098 3.533 1.00 57.44 97 THR A CA 1
ATOM 774 C C . THR A 1 97 ? 15.872 -3.707 2.730 1.00 57.44 97 THR A C 1
ATOM 776 O O . THR A 1 97 ? 17.036 -3.373 2.939 1.00 57.44 97 THR A O 1
ATOM 779 N N . THR A 1 98 ? 15.545 -4.638 1.843 1.00 55.31 98 THR A N 1
ATOM 780 C CA . THR A 1 98 ? 16.507 -5.181 0.897 1.00 55.31 98 THR A CA 1
ATOM 781 C C . THR A 1 98 ? 16.816 -4.103 -0.128 1.00 55.31 98 THR A C 1
ATOM 783 O O . THR A 1 98 ? 15.920 -3.574 -0.792 1.00 55.31 98 THR A O 1
ATOM 786 N N . PHE A 1 99 ? 18.093 -3.750 -0.249 1.00 54.88 99 PHE A N 1
ATOM 787 C CA . PHE A 1 99 ? 18.546 -2.988 -1.401 1.00 54.88 99 PHE A CA 1
ATOM 788 C C . PHE A 1 99 ? 18.259 -3.830 -2.643 1.00 54.88 99 PHE A C 1
ATOM 790 O O . PHE A 1 99 ? 18.694 -4.976 -2.733 1.00 54.88 99 PHE A O 1
ATOM 797 N N . ILE A 1 100 ? 17.524 -3.254 -3.592 1.00 57.00 100 ILE A N 1
ATOM 798 C CA . ILE A 1 100 ? 17.085 -3.918 -4.830 1.00 57.00 100 ILE A CA 1
ATOM 799 C C . ILE A 1 100 ? 18.305 -4.364 -5.683 1.00 57.00 100 ILE A C 1
ATOM 801 O O . ILE A 1 100 ? 18.208 -5.177 -6.596 1.00 57.00 100 ILE A O 1
ATOM 805 N N . ASN A 1 101 ? 19.503 -3.891 -5.334 1.00 53.22 101 ASN A N 1
ATOM 806 C CA . ASN A 1 101 ? 20.770 -4.095 -6.032 1.00 53.22 101 ASN A CA 1
ATOM 807 C C . ASN A 1 101 ? 21.231 -5.563 -6.162 1.00 53.22 101 ASN A C 1
ATOM 809 O O . ASN A 1 101 ? 22.222 -5.799 -6.847 1.00 53.22 101 ASN A O 1
ATOM 813 N N . GLN A 1 102 ? 20.580 -6.534 -5.512 1.00 54.81 102 GLN A N 1
ATOM 814 C CA . GLN A 1 102 ? 20.998 -7.944 -5.561 1.00 54.81 102 GLN A CA 1
ATOM 815 C C . GLN A 1 102 ? 20.190 -8.812 -6.535 1.00 54.81 102 GLN A C 1
ATOM 817 O O . GLN A 1 102 ? 20.690 -9.861 -6.933 1.00 54.81 102 GLN A O 1
ATOM 822 N N . ASP A 1 103 ? 19.008 -8.371 -6.979 1.00 69.25 103 ASP A N 1
ATOM 823 C CA . ASP A 1 103 ? 18.191 -9.120 -7.937 1.00 69.25 103 ASP A CA 1
ATOM 824 C C . ASP A 1 103 ? 17.905 -8.279 -9.185 1.00 69.25 103 ASP A C 1
ATOM 826 O O . ASP A 1 103 ? 17.030 -7.412 -9.194 1.00 69.25 103 ASP A O 1
ATOM 830 N N . ARG A 1 104 ? 18.668 -8.529 -10.254 1.00 75.69 104 ARG A N 1
ATOM 831 C CA . ARG A 1 104 ? 18.470 -7.861 -11.546 1.00 75.69 104 ARG A CA 1
ATOM 832 C C . ARG A 1 104 ? 17.123 -8.229 -12.178 1.00 75.69 104 ARG A C 1
ATOM 834 O O . ARG A 1 104 ? 16.579 -7.396 -12.893 1.00 75.69 104 ARG A O 1
ATOM 841 N N . GLU A 1 105 ? 16.545 -9.395 -11.885 1.00 81.44 105 GLU A N 1
ATOM 842 C CA . GLU A 1 105 ? 15.234 -9.770 -12.431 1.00 81.44 105 GLU A CA 1
ATOM 843 C C . GLU A 1 105 ? 14.115 -8.897 -11.857 1.00 81.44 105 GLU A C 1
ATOM 845 O O . GLU A 1 105 ? 13.201 -8.508 -12.587 1.00 81.44 105 GLU A O 1
ATOM 850 N N . SER A 1 106 ? 14.237 -8.463 -10.598 1.00 80.69 106 SER A N 1
ATOM 851 C CA . SER A 1 106 ? 13.276 -7.548 -9.967 1.00 80.69 106 SER A CA 1
ATOM 852 C C . SER A 1 106 ? 13.086 -6.224 -10.724 1.00 80.69 106 SER A C 1
ATOM 854 O O . SER A 1 106 ? 12.013 -5.622 -10.624 1.00 80.69 106 SER A O 1
ATOM 856 N N . LEU A 1 107 ? 14.059 -5.810 -11.555 1.00 84.25 107 LEU A N 1
ATOM 857 C CA . LEU A 1 107 ? 13.944 -4.632 -12.421 1.00 84.25 107 LEU A CA 1
ATOM 858 C C . LEU A 1 107 ? 12.730 -4.704 -13.339 1.00 84.25 107 LEU A C 1
ATOM 860 O O . LEU A 1 107 ? 12.141 -3.666 -13.612 1.00 84.25 107 LEU A O 1
ATOM 864 N N . ARG A 1 108 ? 12.315 -5.895 -13.784 1.00 88.50 108 ARG A N 1
ATOM 865 C CA . ARG A 1 108 ? 11.174 -6.056 -14.701 1.00 88.50 108 ARG A CA 1
ATOM 866 C C . ARG A 1 108 ? 9.870 -5.527 -14.112 1.00 88.50 108 ARG A C 1
ATOM 868 O O . ARG A 1 108 ? 9.004 -5.109 -14.868 1.00 88.50 108 ARG A O 1
ATOM 875 N N . TRP A 1 109 ? 9.759 -5.495 -12.783 1.00 87.94 109 TRP A N 1
ATOM 876 C CA . TRP A 1 109 ? 8.588 -5.016 -12.044 1.00 87.94 109 TRP A CA 1
ATOM 877 C C . TRP A 1 109 ? 8.705 -3.557 -11.573 1.00 87.94 109 TRP A C 1
ATOM 879 O O . TRP A 1 109 ? 7.814 -3.061 -10.880 1.00 87.94 109 TRP A O 1
ATOM 889 N N . MET A 1 110 ? 9.797 -2.858 -11.895 1.00 86.75 110 MET A N 1
ATOM 890 C CA . MET A 1 110 ? 10.062 -1.515 -11.374 1.00 86.75 110 MET A CA 1
ATOM 891 C C . MET A 1 110 ? 9.478 -0.411 -12.250 1.00 86.75 110 MET A C 1
ATOM 893 O O . MET A 1 110 ? 9.535 -0.454 -13.471 1.00 86.75 110 MET A O 1
ATOM 897 N N . ALA A 1 111 ? 8.982 0.644 -11.611 1.00 89.19 111 ALA A N 1
ATOM 898 C CA . ALA A 1 111 ? 8.547 1.847 -12.310 1.00 89.19 111 ALA A CA 1
ATOM 899 C C . ALA A 1 111 ? 9.710 2.545 -13.052 1.00 89.19 111 ALA A C 1
ATOM 901 O O . ALA A 1 111 ? 10.861 2.453 -12.605 1.00 89.19 111 ALA A O 1
ATOM 902 N N . PRO A 1 112 ? 9.443 3.268 -14.157 1.00 90.00 112 PRO A N 1
ATOM 903 C CA . PRO A 1 112 ? 10.480 3.891 -14.987 1.00 90.00 112 PRO A CA 1
ATOM 904 C C . PRO A 1 112 ? 11.426 4.800 -14.192 1.00 90.00 112 PRO A C 1
ATOM 906 O O . PRO A 1 112 ? 12.645 4.730 -14.352 1.00 90.00 112 PRO A O 1
ATOM 909 N N . GLU A 1 113 ? 10.898 5.610 -13.273 1.00 86.12 113 GLU A N 1
ATOM 910 C CA . GLU A 1 113 ? 11.690 6.496 -12.414 1.00 86.12 113 GLU A CA 1
ATOM 911 C C . GLU A 1 113 ? 12.627 5.736 -11.467 1.00 86.12 113 GLU A C 1
ATOM 913 O O . GLU A 1 113 ? 13.629 6.280 -11.003 1.00 86.12 113 GLU A O 1
ATOM 918 N N . LYS A 1 114 ? 12.312 4.469 -11.182 1.00 84.00 114 LYS A N 1
ATOM 919 C CA . LYS A 1 114 ? 13.134 3.579 -10.368 1.00 84.00 114 LYS A CA 1
ATOM 920 C C . LYS A 1 114 ? 14.154 2.803 -11.190 1.00 84.00 114 LYS A C 1
ATOM 922 O O . LYS A 1 114 ? 15.251 2.583 -10.688 1.00 84.00 114 LYS A O 1
ATOM 927 N N . MET A 1 115 ? 13.844 2.445 -12.434 1.00 85.94 115 MET A N 1
ATOM 928 C CA . MET A 1 115 ? 14.813 1.831 -13.350 1.00 85.94 115 MET A CA 1
ATOM 929 C C . MET A 1 115 ? 15.954 2.797 -13.692 1.00 85.94 115 MET A C 1
ATOM 931 O O . MET A 1 115 ? 17.117 2.416 -13.619 1.00 85.94 115 MET A O 1
ATOM 935 N N . LEU A 1 116 ? 15.645 4.077 -13.945 1.00 77.31 116 LEU A N 1
ATOM 936 C CA . LEU A 1 116 ? 16.652 5.118 -14.212 1.00 77.31 116 LEU A CA 1
ATOM 937 C C . LEU A 1 116 ? 17.671 5.295 -13.070 1.00 77.31 116 LEU A C 1
ATOM 939 O O . LEU A 1 116 ? 18.779 5.781 -13.298 1.00 77.31 116 LEU A O 1
ATOM 943 N N . HIS A 1 117 ? 17.311 4.915 -11.838 1.00 70.81 117 HIS A N 1
ATOM 944 C CA . HIS A 1 117 ? 18.200 5.005 -10.679 1.00 70.81 117 HIS A CA 1
ATOM 945 C C . HIS A 1 117 ? 19.372 4.019 -10.751 1.00 70.81 117 HIS A C 1
ATOM 947 O O . HIS A 1 117 ? 20.460 4.361 -10.287 1.00 70.81 117 HIS A O 1
ATOM 953 N N . TYR A 1 118 ? 19.184 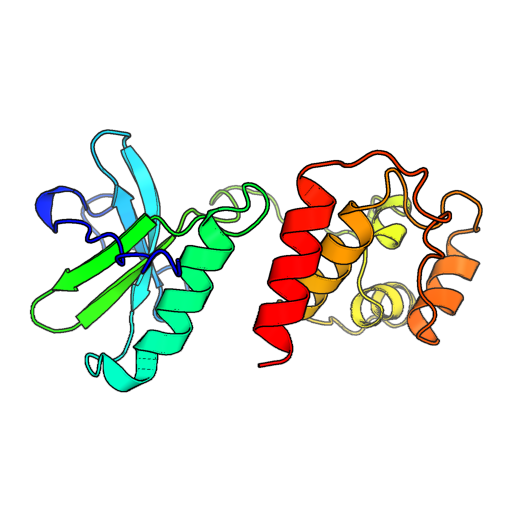2.848 -11.370 1.00 62.47 118 TYR A N 1
ATOM 954 C CA . TYR A 1 118 ? 20.258 1.860 -11.527 1.00 62.47 118 TYR A CA 1
ATOM 955 C C . TYR A 1 118 ? 21.432 2.381 -12.359 1.00 62.47 118 TYR A C 1
ATOM 957 O O . TYR A 1 118 ? 22.545 1.893 -12.202 1.00 62.47 118 TYR A O 1
ATOM 965 N N . GLU A 1 119 ? 21.206 3.393 -13.199 1.00 59.34 119 GLU A N 1
ATOM 966 C CA . GLU A 1 119 ? 22.232 3.948 -14.082 1.00 59.34 119 GLU A CA 1
ATOM 967 C C . GLU A 1 119 ? 22.893 5.237 -13.553 1.00 59.34 119 GLU A C 1
ATOM 969 O O . GLU A 1 119 ? 23.945 5.615 -14.064 1.00 59.34 119 GLU A O 1
ATOM 974 N N . LYS A 1 120 ? 22.297 5.964 -12.585 1.00 57.97 120 LYS A N 1
ATOM 975 C CA . LYS A 1 120 ? 22.640 7.392 -12.340 1.00 57.97 120 LYS A CA 1
ATOM 976 C C . LYS A 1 120 ? 22.851 7.838 -10.880 1.00 57.97 120 LYS A C 1
ATOM 978 O O . LYS A 1 120 ? 22.814 9.039 -10.629 1.00 57.97 120 LYS A O 1
ATOM 983 N N . GLU A 1 121 ? 23.032 6.933 -9.915 1.00 58.19 121 GLU A N 1
ATOM 984 C CA . GLU A 1 121 ? 23.326 7.208 -8.477 1.00 58.19 121 GLU A CA 1
ATOM 985 C C . GLU A 1 121 ? 22.378 8.181 -7.717 1.00 58.19 121 GLU A C 1
ATOM 987 O O . GLU A 1 121 ? 22.546 8.430 -6.525 1.00 58.19 121 GLU A O 1
ATOM 992 N N . ASN A 1 122 ? 21.313 8.693 -8.338 1.00 62.66 122 ASN A N 1
ATOM 993 C CA . ASN A 1 122 ? 20.369 9.625 -7.712 1.00 62.66 122 ASN A CA 1
ATOM 994 C C . ASN A 1 122 ? 19.246 8.893 -6.980 1.00 62.66 122 ASN A C 1
ATOM 996 O O . ASN A 1 122 ? 18.367 8.340 -7.636 1.00 62.66 122 ASN A O 1
ATOM 1000 N N . ILE A 1 123 ? 19.228 8.911 -5.643 1.00 68.69 123 ILE A N 1
ATOM 1001 C CA . ILE A 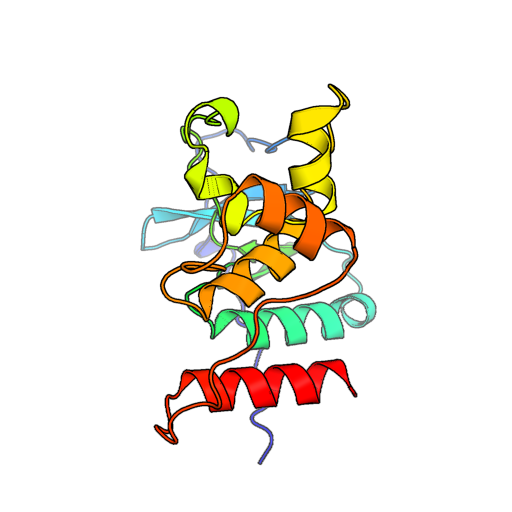1 123 ? 18.223 8.204 -4.828 1.00 68.69 123 ILE A CA 1
ATOM 1002 C C . ILE A 1 123 ? 16.812 8.754 -5.093 1.00 68.69 123 ILE A C 1
ATOM 1004 O O . ILE A 1 123 ? 16.377 9.742 -4.497 1.00 68.69 123 ILE A O 1
ATOM 1008 N N . VAL A 1 124 ? 16.052 8.067 -5.945 1.00 73.94 124 VAL A N 1
ATOM 1009 C CA . VAL A 1 124 ? 14.624 8.336 -6.147 1.00 73.94 124 VAL A CA 1
ATOM 1010 C C . VAL A 1 124 ? 13.840 7.650 -5.031 1.00 73.94 124 VAL A C 1
ATOM 1012 O O . VAL A 1 124 ? 13.997 6.449 -4.796 1.00 73.94 124 VAL A O 1
ATOM 1015 N N . ARG A 1 125 ? 12.973 8.379 -4.319 1.00 75.69 125 ARG A N 1
ATOM 1016 C CA . ARG A 1 125 ? 12.108 7.786 -3.282 1.00 75.69 125 ARG A CA 1
ATOM 1017 C C . ARG A 1 125 ? 11.020 6.928 -3.912 1.00 75.69 125 ARG A C 1
ATOM 1019 O O . ARG A 1 125 ? 10.504 7.239 -4.974 1.00 75.69 125 ARG A O 1
ATOM 1026 N N . TYR A 1 126 ? 10.694 5.817 -3.257 1.00 75.12 126 TYR A N 1
ATOM 1027 C CA . TYR A 1 126 ? 9.592 4.963 -3.687 1.00 75.12 126 TYR A CA 1
ATOM 1028 C C . TYR A 1 126 ? 8.263 5.634 -3.340 1.00 75.12 126 TYR A C 1
ATOM 1030 O O . TYR A 1 126 ? 8.102 6.128 -2.222 1.00 75.12 126 TYR A O 1
ATOM 1038 N N . THR A 1 127 ? 7.349 5.699 -4.305 1.00 77.75 127 THR A N 1
ATOM 1039 C CA . THR A 1 127 ? 6.070 6.405 -4.176 1.00 77.75 127 THR A CA 1
ATOM 1040 C C . THR A 1 127 ? 4.907 5.478 -4.516 1.00 77.75 127 THR A C 1
ATOM 1042 O O . THR A 1 127 ? 5.110 4.367 -4.994 1.00 77.75 127 THR A O 1
ATOM 1045 N N . TYR A 1 128 ? 3.674 5.936 -4.292 1.00 75.19 128 TYR A N 1
ATOM 1046 C CA . TYR A 1 128 ? 2.483 5.173 -4.673 1.00 75.19 128 TYR A CA 1
ATOM 1047 C C . TYR A 1 128 ? 2.378 4.948 -6.191 1.00 75.19 128 TYR A C 1
ATOM 1049 O O . TYR A 1 128 ? 1.779 3.970 -6.612 1.00 75.19 128 TYR A O 1
ATOM 1057 N N . GLN A 1 129 ? 2.983 5.814 -7.012 1.00 75.81 129 GLN A N 1
ATOM 1058 C CA . GLN A 1 129 ? 3.037 5.619 -8.463 1.00 75.81 129 GLN A CA 1
ATOM 1059 C C . GLN A 1 129 ? 3.864 4.380 -8.820 1.00 75.81 129 GLN A C 1
ATOM 1061 O O . GLN A 1 129 ? 3.500 3.635 -9.725 1.00 75.81 129 GLN A O 1
ATOM 1066 N N . CYS A 1 130 ? 4.912 4.099 -8.036 1.00 81.56 130 CYS A N 1
ATOM 1067 C CA . CYS A 1 130 ? 5.684 2.874 -8.183 1.00 81.56 130 CYS A CA 1
ATOM 1068 C C . CYS A 1 130 ? 4.838 1.626 -7.879 1.00 81.56 130 CYS A C 1
ATOM 1070 O O . CYS A 1 130 ? 4.938 0.643 -8.607 1.00 81.56 130 CYS A O 1
ATOM 1072 N N . GLU A 1 131 ? 3.988 1.677 -6.841 1.00 79.56 131 GLU A N 1
ATOM 1073 C CA . GLU A 1 131 ? 3.050 0.584 -6.528 1.00 79.56 131 GLU A CA 1
ATOM 1074 C C . GLU A 1 131 ? 2.048 0.370 -7.660 1.00 79.56 131 GLU A C 1
ATOM 1076 O O . GLU A 1 131 ? 1.860 -0.757 -8.099 1.00 79.56 131 GLU A O 1
ATOM 1081 N N . LEU A 1 132 ? 1.424 1.440 -8.163 1.00 80.69 132 LEU A N 1
ATOM 1082 C CA . LEU A 1 132 ? 0.447 1.338 -9.251 1.00 80.69 132 LEU A CA 1
ATOM 1083 C C . LEU A 1 132 ? 1.052 0.686 -10.498 1.00 80.69 132 LEU A C 1
ATOM 1085 O O . LEU A 1 132 ? 0.439 -0.207 -11.077 1.00 80.69 132 LEU A O 1
ATOM 1089 N N . PHE A 1 133 ? 2.270 1.087 -10.867 1.00 83.69 133 PHE A N 1
ATOM 1090 C CA . PHE A 1 133 ? 2.995 0.477 -11.977 1.00 83.69 133 PHE A CA 1
ATOM 1091 C C . PHE A 1 133 ? 3.307 -1.002 -11.718 1.00 83.69 133 PHE A C 1
ATOM 1093 O O . PHE A 1 133 ? 3.108 -1.848 -12.584 1.00 83.69 133 PHE A O 1
ATOM 1100 N N . ARG A 1 134 ? 3.761 -1.344 -10.508 1.00 82.81 134 ARG A N 1
ATOM 1101 C CA . ARG A 1 134 ? 4.024 -2.737 -10.133 1.00 82.81 134 ARG A CA 1
ATOM 1102 C C . ARG A 1 134 ? 2.760 -3.598 -10.224 1.00 82.81 134 ARG A C 1
ATOM 1104 O O . ARG A 1 134 ? 2.836 -4.704 -10.749 1.00 82.81 134 ARG A O 1
ATOM 1111 N N . TYR A 1 135 ? 1.617 -3.089 -9.763 1.00 78.50 135 TYR A N 1
ATOM 1112 C CA . TYR A 1 135 ? 0.331 -3.784 -9.865 1.00 78.50 135 TYR A CA 1
ATOM 1113 C C . TYR A 1 135 ? -0.129 -3.969 -11.313 1.00 78.50 135 TYR A C 1
ATOM 1115 O O . TYR A 1 135 ? -0.655 -5.031 -11.637 1.00 78.50 135 TYR A O 1
ATOM 1123 N N . GLU A 1 136 ? 0.086 -2.981 -12.191 1.00 79.69 136 GLU A N 1
ATOM 1124 C CA . GLU A 1 136 ? -0.165 -3.124 -13.636 1.00 79.69 136 GLU A CA 1
ATOM 1125 C C . GLU A 1 136 ? 0.593 -4.335 -14.194 1.00 79.69 136 GLU A C 1
ATOM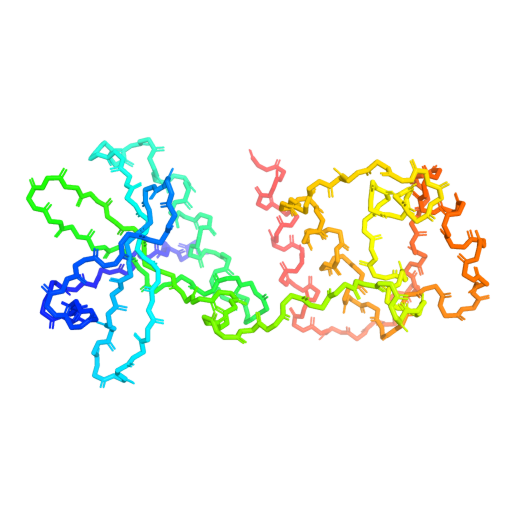 1127 O O . GLU A 1 136 ? 0.043 -5.130 -14.954 1.00 79.69 136 GLU A O 1
ATOM 1132 N N . LEU A 1 137 ? 1.840 -4.513 -13.754 1.00 82.81 137 LEU A N 1
ATOM 1133 C CA . LEU A 1 137 ? 2.686 -5.613 -14.192 1.00 82.81 137 LEU A CA 1
ATOM 1134 C C . LEU A 1 137 ? 2.365 -6.963 -13.536 1.00 82.81 137 LEU A C 1
ATOM 1136 O O . LEU A 1 137 ? 2.732 -8.008 -14.064 1.00 82.81 137 LEU A O 1
ATOM 1140 N N . GLU A 1 138 ? 1.668 -6.970 -12.404 1.00 77.06 138 GLU A N 1
ATOM 1141 C CA . GLU A 1 138 ? 1.297 -8.193 -11.682 1.00 77.06 138 GLU A CA 1
ATOM 1142 C C . GLU A 1 138 ? 0.182 -8.990 -12.383 1.00 77.06 138 GLU A C 1
ATOM 1144 O O . GLU A 1 138 ? -0.073 -10.146 -12.045 1.00 77.06 138 GLU A O 1
ATOM 1149 N N . ILE A 1 139 ? -0.460 -8.390 -13.393 1.00 72.19 139 ILE A N 1
ATOM 1150 C CA . ILE A 1 139 ? -1.345 -9.086 -14.339 1.00 72.19 139 ILE A CA 1
ATOM 1151 C C . ILE A 1 139 ? -0.551 -10.125 -15.150 1.00 72.19 139 ILE A C 1
ATOM 1153 O O . ILE A 1 139 ? -1.099 -11.144 -15.576 1.00 72.19 139 ILE A O 1
ATOM 1157 N N . TYR A 1 140 ? 0.748 -9.897 -15.342 1.00 71.50 140 TYR A N 1
ATOM 1158 C CA . TYR A 1 140 ? 1.626 -10.795 -16.079 1.00 71.50 140 TYR A CA 1
ATOM 1159 C C . TYR A 1 140 ? 2.319 -11.777 -15.136 1.00 71.50 140 TYR A C 1
ATOM 1161 O O . TYR A 1 140 ? 2.767 -11.422 -14.047 1.00 71.50 140 TYR A O 1
ATOM 1169 N N . LYS A 1 141 ? 2.474 -13.028 -15.589 1.00 72.81 141 LYS A N 1
ATOM 1170 C CA . LYS A 1 141 ? 3.264 -14.038 -14.864 1.00 72.81 141 LYS A CA 1
ATOM 1171 C C . LYS A 1 141 ? 4.731 -13.617 -14.743 1.00 72.81 141 LYS A C 1
ATOM 1173 O O . LYS A 1 141 ? 5.341 -13.788 -13.692 1.00 72.81 141 LYS A O 1
ATOM 1178 N N . THR A 1 142 ? 5.302 -13.068 -15.814 1.00 84.38 142 THR A N 1
ATOM 1179 C CA . THR A 1 142 ? 6.663 -12.518 -15.846 1.00 84.38 142 THR A CA 1
ATOM 1180 C C . THR A 1 142 ? 6.698 -11.360 -16.847 1.00 84.38 142 THR A C 1
ATOM 1182 O O . THR A 1 142 ? 6.590 -11.603 -18.048 1.00 84.38 142 THR A O 1
ATOM 1185 N N . PRO A 1 143 ? 6.805 -10.100 -16.388 1.00 88.38 143 PRO A N 1
ATOM 1186 C CA . PRO A 1 143 ? 6.868 -8.946 -17.270 1.00 88.38 143 PRO A CA 1
ATOM 1187 C C . PRO A 1 143 ? 8.094 -9.004 -18.176 1.00 88.38 143 PRO A C 1
ATOM 1189 O O . PRO A 1 143 ? 9.225 -9.248 -17.740 1.00 88.38 143 PRO A O 1
ATOM 1192 N N . TYR A 1 144 ? 7.860 -8.736 -19.447 1.00 90.75 144 TYR A N 1
ATOM 1193 C CA . TYR A 1 144 ? 8.836 -8.625 -20.509 1.00 90.75 144 TYR A CA 1
ATOM 1194 C C . TYR A 1 144 ? 9.686 -9.889 -20.664 1.00 90.75 144 TYR A C 1
ATOM 1196 O O . TYR A 1 144 ? 10.865 -9.791 -20.999 1.00 90.75 144 TYR A O 1
ATOM 1204 N N . GLU A 1 145 ? 9.120 -11.073 -20.399 1.00 88.62 145 GLU A N 1
ATOM 1205 C CA . GLU A 1 145 ? 9.832 -12.365 -20.356 1.00 88.62 145 GLU A CA 1
ATOM 1206 C C . GLU A 1 145 ? 10.727 -12.594 -21.588 1.00 88.62 145 GLU A C 1
ATOM 1208 O O . GLU A 1 145 ? 11.859 -13.058 -21.468 1.00 88.62 145 GLU A O 1
ATOM 1213 N N . ASN A 1 146 ? 10.265 -12.161 -22.765 1.00 89.06 146 ASN A N 1
ATOM 1214 C CA . ASN A 1 146 ? 10.969 -12.316 -24.042 1.00 89.06 146 ASN A CA 1
ATOM 1215 C C . ASN A 1 146 ? 11.959 -11.180 -24.374 1.00 89.06 146 ASN A C 1
ATOM 1217 O O . ASN A 1 146 ? 12.558 -11.178 -25.451 1.00 89.06 146 ASN A O 1
ATOM 1221 N N . MET A 1 147 ? 12.131 -10.200 -23.487 1.00 90.56 147 MET A N 1
ATOM 1222 C CA . MET A 1 147 ? 13.001 -9.038 -23.675 1.00 90.56 147 MET A CA 1
ATOM 1223 C C . MET A 1 147 ? 14.211 -9.108 -22.735 1.00 90.56 147 MET A C 1
ATOM 1225 O O . MET A 1 147 ? 14.106 -9.490 -21.561 1.00 90.56 147 MET A O 1
ATOM 1229 N N . LYS A 1 148 ? 15.385 -8.721 -23.249 1.00 92.00 148 LYS A N 1
ATOM 1230 C CA . LYS A 1 148 ? 16.595 -8.586 -22.429 1.00 92.00 148 LYS A CA 1
ATOM 1231 C C . LYS A 1 148 ? 16.441 -7.409 -21.478 1.00 92.00 148 LYS A C 1
ATOM 1233 O O . LYS A 1 148 ? 15.849 -6.397 -21.823 1.00 92.00 148 LYS A O 1
ATOM 1238 N N . LEU A 1 149 ? 17.028 -7.521 -20.295 1.00 88.19 149 LEU A N 1
ATOM 1239 C CA . LEU A 1 149 ? 16.831 -6.556 -19.218 1.00 88.19 149 LEU A CA 1
ATOM 1240 C C . LEU A 1 149 ? 17.203 -5.112 -19.587 1.00 88.19 149 LEU A C 1
ATOM 1242 O O . LEU A 1 149 ? 16.453 -4.192 -19.281 1.00 88.19 149 LEU A O 1
ATOM 1246 N N . ASP A 1 150 ? 18.325 -4.914 -20.280 1.00 88.38 150 ASP A N 1
ATOM 1247 C CA . ASP A 1 150 ? 18.751 -3.578 -20.715 1.00 88.38 150 ASP A CA 1
ATOM 1248 C C . ASP A 1 150 ? 17.764 -2.992 -21.752 1.00 88.38 150 ASP A C 1
ATOM 1250 O O . ASP A 1 150 ? 17.446 -1.799 -21.724 1.00 88.38 150 ASP A O 1
ATOM 1254 N N . ASP A 1 151 ? 17.186 -3.848 -22.605 1.00 91.62 151 ASP A N 1
ATOM 1255 C CA . ASP A 1 151 ? 16.129 -3.461 -23.545 1.00 91.62 151 ASP A CA 1
ATOM 1256 C C . ASP A 1 151 ? 14.824 -3.119 -22.806 1.00 91.62 151 ASP A C 1
ATOM 1258 O O . ASP A 1 151 ? 14.146 -2.169 -23.196 1.00 91.62 151 ASP A O 1
ATOM 1262 N N . VAL A 1 152 ? 14.502 -3.816 -21.704 1.00 91.12 152 VAL A N 1
ATOM 1263 C CA . VAL A 1 152 ? 13.343 -3.510 -20.839 1.00 91.12 152 VAL A CA 1
ATOM 1264 C C . VAL A 1 152 ? 13.479 -2.126 -20.226 1.00 91.12 152 VAL A C 1
ATOM 1266 O O . VAL A 1 152 ? 12.532 -1.341 -20.285 1.00 91.12 152 VAL A O 1
ATOM 1269 N N . ILE A 1 153 ? 14.654 -1.796 -19.682 1.00 88.94 153 ILE A N 1
ATOM 1270 C CA . ILE A 1 153 ? 14.909 -0.473 -19.099 1.00 88.94 153 ILE A CA 1
ATOM 1271 C C . ILE A 1 153 ? 14.652 0.605 -20.151 1.00 88.94 153 ILE A C 1
ATOM 1273 O O . ILE A 1 153 ? 13.861 1.522 -19.919 1.00 88.94 153 ILE A O 1
ATOM 1277 N N . SER A 1 154 ? 15.246 0.474 -21.339 1.00 91.06 154 SER A N 1
ATOM 1278 C CA . SER A 1 154 ? 15.023 1.417 -22.439 1.00 91.06 154 SER A CA 1
ATOM 1279 C C . SER A 1 154 ? 13.554 1.450 -22.881 1.00 91.06 154 SER A C 1
ATOM 1281 O O . SER A 1 154 ? 12.986 2.518 -23.101 1.00 91.06 154 SER A O 1
ATOM 1283 N N . HIS A 1 155 ? 12.882 0.302 -22.979 1.00 92.19 155 HIS A N 1
ATOM 1284 C CA . HIS A 1 155 ? 11.473 0.205 -23.371 1.00 92.19 155 HIS A CA 1
ATOM 1285 C C . HIS A 1 155 ? 10.550 0.963 -22.419 1.00 92.19 155 HIS A C 1
ATOM 1287 O O . HIS A 1 155 ? 9.803 1.840 -22.862 1.00 92.19 155 HIS A O 1
ATOM 1293 N N . VAL A 1 156 ? 10.650 0.674 -21.124 1.00 91.00 156 VAL A N 1
ATOM 1294 C CA . VAL A 1 156 ? 9.789 1.234 -20.076 1.00 91.00 156 VAL A CA 1
ATOM 1295 C C . VAL A 1 156 ? 10.072 2.719 -19.855 1.00 91.00 156 VAL A C 1
ATOM 1297 O O . VAL A 1 156 ? 9.138 3.518 -19.750 1.00 91.00 156 VAL A O 1
ATOM 1300 N N . THR A 1 157 ? 11.346 3.122 -19.841 1.00 89.94 157 THR A N 1
ATOM 1301 C CA . THR A 1 157 ? 11.735 4.532 -19.646 1.00 89.94 157 THR A CA 1
ATOM 1302 C C . THR A 1 157 ? 11.361 5.427 -20.829 1.00 89.94 157 THR A C 1
ATOM 1304 O O . THR A 1 157 ? 11.086 6.607 -20.625 1.00 89.94 157 THR A O 1
ATOM 1307 N N . ASN A 1 158 ? 11.227 4.866 -22.037 1.00 90.94 158 ASN A N 1
ATOM 1308 C CA . ASN A 1 158 ? 10.654 5.551 -23.203 1.00 90.94 158 ASN A CA 1
ATOM 1309 C C . ASN A 1 158 ? 9.111 5.554 -23.223 1.00 90.94 158 ASN A C 1
ATOM 1311 O O . ASN A 1 158 ? 8.499 5.922 -24.225 1.00 90.94 158 ASN A O 1
ATOM 1315 N N . GLY A 1 159 ? 8.461 5.139 -22.133 1.00 86.62 159 GLY A N 1
ATOM 1316 C CA . GLY A 1 159 ? 7.007 5.190 -21.982 1.00 86.62 159 GLY A CA 1
ATOM 1317 C C . GLY A 1 159 ? 6.254 4.044 -22.654 1.00 86.62 159 GLY A C 1
ATOM 1318 O O . GLY A 1 159 ? 5.024 4.047 -22.626 1.00 86.62 159 GLY A O 1
ATOM 1319 N N . ARG A 1 160 ? 6.950 3.047 -23.213 1.00 88.56 160 ARG A N 1
ATOM 1320 C CA . ARG A 1 160 ? 6.305 1.843 -23.752 1.00 88.56 160 ARG A CA 1
ATOM 1321 C C . ARG A 1 160 ? 5.874 0.918 -22.603 1.00 88.56 160 ARG A C 1
ATOM 1323 O O . ARG A 1 160 ? 6.326 1.069 -21.465 1.00 88.56 160 ARG A O 1
ATOM 1330 N N . ARG A 1 161 ? 4.929 0.017 -22.872 1.00 87.50 161 ARG A N 1
ATOM 1331 C CA . ARG A 1 161 ? 4.349 -0.918 -21.889 1.00 87.50 161 ARG A CA 1
ATOM 1332 C C . ARG A 1 161 ? 4.445 -2.352 -22.383 1.00 87.50 161 ARG A C 1
ATOM 1334 O O . ARG A 1 161 ? 4.763 -2.574 -23.552 1.00 87.50 161 ARG A O 1
ATOM 1341 N N . GLU A 1 162 ? 4.224 -3.292 -21.474 1.00 84.25 162 GLU A N 1
ATOM 1342 C CA . GLU A 1 162 ? 4.028 -4.698 -21.811 1.00 84.25 162 GLU A CA 1
ATOM 1343 C C . GLU A 1 162 ? 2.862 -4.821 -22.792 1.00 84.25 162 GLU A C 1
ATOM 1345 O O . GLU A 1 162 ? 1.811 -4.200 -22.605 1.00 84.25 162 GLU A O 1
ATOM 1350 N N . GLU A 1 163 ? 3.047 -5.611 -23.843 1.00 78.69 163 GLU A N 1
ATOM 1351 C CA . GLU A 1 163 ? 1.947 -5.937 -24.736 1.00 78.69 163 GLU A CA 1
ATOM 1352 C C . GLU A 1 163 ? 1.114 -7.030 -24.075 1.00 78.69 163 GLU A C 1
ATOM 1354 O O . GLU A 1 163 ? 1.586 -8.145 -23.875 1.00 78.69 163 GLU A O 1
ATOM 1359 N N . ILE A 1 164 ? -0.138 -6.717 -23.729 1.00 67.06 164 ILE A N 1
ATOM 1360 C CA . ILE A 1 164 ? -1.079 -7.727 -23.242 1.00 67.06 164 ILE A CA 1
ATOM 1361 C C . ILE A 1 164 ? -1.269 -8.745 -24.371 1.00 67.06 164 ILE A C 1
ATOM 1363 O O . ILE A 1 164 ? -1.824 -8.365 -25.410 1.00 67.06 164 ILE A O 1
ATOM 1367 N N . PRO A 1 165 ? -0.865 -10.024 -24.204 1.00 57.81 165 PRO A N 1
ATOM 1368 C CA . PRO A 1 165 ? -1.251 -11.057 -25.150 1.00 57.81 165 PRO A CA 1
ATOM 1369 C C . PRO A 1 165 ? -2.771 -11.036 -25.175 1.00 57.81 165 PRO A C 1
ATOM 1371 O O . PRO A 1 165 ? -3.373 -11.187 -24.110 1.00 57.81 165 PRO A O 1
ATOM 1374 N N . ALA A 1 166 ? -3.361 -10.745 -26.343 1.00 47.66 166 ALA A N 1
ATOM 1375 C CA . ALA A 1 166 ? -4.799 -10.564 -26.520 1.00 47.66 166 ALA A CA 1
ATOM 1376 C C . ALA A 1 166 ? -5.524 -11.594 -25.662 1.00 47.66 166 ALA A C 1
ATOM 1378 O O . ALA A 1 166 ? -5.398 -12.787 -25.938 1.00 47.66 166 ALA A O 1
ATOM 1379 N N . TYR A 1 167 ? -6.136 -11.110 -24.573 1.00 46.38 167 TYR A N 1
ATOM 1380 C CA . TYR A 1 167 ? -6.617 -11.917 -23.457 1.00 46.38 167 TYR A CA 1
ATOM 1381 C C . TYR A 1 167 ? -7.305 -13.137 -24.061 1.00 46.38 167 TYR A C 1
ATOM 1383 O O . TYR A 1 167 ? -8.347 -12.991 -24.709 1.00 46.38 167 TYR A O 1
ATOM 1391 N N . SER A 1 168 ? -6.690 -14.323 -23.952 1.00 43.25 168 SER A N 1
ATOM 1392 C CA . SER A 1 168 ? -7.422 -15.547 -24.249 1.00 43.25 168 SER A CA 1
ATOM 1393 C C . SER A 1 168 ? -8.676 -15.431 -23.405 1.00 43.25 168 SER A C 1
ATOM 1395 O O . SER A 1 168 ? -8.562 -15.133 -22.220 1.00 43.25 168 SER A O 1
ATOM 1397 N N . SER A 1 169 ? -9.828 -15.520 -24.058 1.00 43.22 169 SER A N 1
ATOM 1398 C CA . SER A 1 169 ? -11.181 -15.168 -23.618 1.00 43.22 169 SER A CA 1
ATOM 1399 C C . SER A 1 169 ? -11.694 -15.933 -22.387 1.00 43.22 169 SER A C 1
ATOM 1401 O O . SER A 1 169 ? -12.868 -16.295 -22.327 1.00 43.22 169 SER A O 1
ATOM 1403 N N . ASP A 1 170 ? -10.833 -16.204 -21.417 1.00 49.34 170 ASP A N 1
ATOM 1404 C CA . ASP A 1 170 ? -11.169 -16.734 -20.120 1.00 49.34 170 ASP A CA 1
ATOM 1405 C C . ASP A 1 170 ? -11.569 -15.581 -19.212 1.00 49.34 170 ASP A C 1
ATOM 1407 O O . ASP A 1 170 ? -10.788 -14.709 -18.832 1.00 49.34 170 ASP A O 1
ATOM 1411 N N . LYS A 1 171 ? -12.863 -15.591 -18.917 1.00 49.38 171 LYS A N 1
ATOM 1412 C CA . LYS A 1 171 ? -13.571 -14.726 -17.986 1.00 49.38 171 LYS A CA 1
ATOM 1413 C C . LYS A 1 171 ? -13.067 -14.986 -16.564 1.00 49.38 171 LYS A C 1
ATOM 1415 O O . LYS A 1 171 ? -13.720 -15.693 -15.801 1.00 49.38 171 LYS A O 1
ATOM 1420 N N . SER A 1 172 ? -11.894 -14.470 -16.217 1.00 54.66 172 SER A N 1
ATOM 1421 C CA . SER A 1 172 ? -11.457 -14.439 -14.824 1.00 54.66 172 SER A CA 1
ATOM 1422 C C . SER A 1 172 ? -12.174 -13.299 -14.090 1.00 54.66 172 SER A C 1
ATOM 1424 O O . SER A 1 172 ? -12.420 -12.231 -14.658 1.00 54.66 172 SER A O 1
ATOM 1426 N N . GLU A 1 173 ? -12.504 -13.525 -12.816 1.00 54.72 173 GLU A N 1
ATOM 1427 C CA . GLU A 1 173 ? -13.047 -12.515 -11.887 1.00 54.72 173 GLU A CA 1
ATOM 1428 C C . GLU A 1 173 ? -12.213 -11.217 -11.879 1.00 54.72 173 GLU A C 1
ATOM 1430 O O . GLU A 1 173 ? -12.749 -10.119 -11.716 1.00 54.72 173 GLU A O 1
ATOM 1435 N N . ASP A 1 174 ? -10.908 -11.324 -12.144 1.00 55.97 174 ASP A N 1
ATOM 1436 C CA . ASP A 1 174 ? -9.968 -10.204 -12.158 1.00 55.97 174 ASP A CA 1
ATOM 1437 C C . ASP A 1 174 ? -10.245 -9.196 -13.289 1.00 55.97 174 ASP A C 1
ATOM 1439 O O . ASP A 1 174 ? -10.028 -7.991 -13.114 1.00 55.97 174 ASP A O 1
ATOM 1443 N N . TYR A 1 175 ? -10.768 -9.646 -14.438 1.00 62.66 175 TYR A N 1
ATOM 1444 C CA . TYR A 1 175 ? -11.104 -8.753 -15.552 1.00 62.66 175 TYR A CA 1
ATOM 1445 C C . TYR A 1 175 ? -12.312 -7.868 -15.227 1.00 62.66 175 TYR A C 1
ATOM 1447 O O . TYR A 1 175 ? -12.312 -6.674 -15.536 1.00 62.66 175 TYR A O 1
ATOM 1455 N N . GLU A 1 176 ? -13.333 -8.418 -14.566 1.00 63.25 176 GLU A N 1
ATOM 1456 C CA . GLU A 1 176 ? -14.512 -7.647 -14.158 1.00 63.25 176 GLU A CA 1
ATOM 1457 C C . GLU A 1 176 ? -14.141 -6.581 -13.121 1.00 63.25 176 GLU A C 1
ATOM 1459 O O . GLU A 1 176 ? -14.550 -5.423 -13.249 1.00 63.25 176 GLU A O 1
ATOM 1464 N N . ILE A 1 177 ? -13.282 -6.939 -12.161 1.00 61.28 177 ILE A N 1
ATOM 1465 C CA . ILE A 1 177 ? -12.739 -6.015 -11.160 1.00 61.28 177 ILE A CA 1
ATOM 1466 C C . ILE A 1 177 ? -11.968 -4.873 -11.838 1.00 61.28 177 ILE A C 1
ATOM 1468 O O . ILE A 1 177 ? -12.214 -3.701 -11.539 1.00 61.28 177 ILE A O 1
ATOM 1472 N N . TYR A 1 178 ? -11.081 -5.180 -12.791 1.00 60.53 178 TYR A N 1
ATOM 1473 C CA . TYR A 1 178 ? -10.332 -4.165 -13.541 1.00 60.53 178 TYR A CA 1
ATOM 1474 C C . TYR A 1 178 ? -11.258 -3.197 -14.295 1.00 60.53 178 TYR A C 1
ATOM 1476 O O . TYR A 1 178 ? -11.078 -1.978 -14.227 1.00 60.53 178 TYR A O 1
ATOM 1484 N N . GLN A 1 179 ? -12.286 -3.713 -14.974 1.00 60.00 179 GLN A N 1
ATOM 1485 C CA . GLN A 1 179 ? -13.235 -2.880 -15.719 1.00 60.00 179 GLN A CA 1
ATOM 1486 C C . GLN A 1 179 ? -14.075 -1.973 -14.808 1.00 60.00 179 GLN A C 1
ATOM 1488 O O . GLN A 1 179 ? -14.389 -0.841 -15.190 1.00 60.00 179 GLN A O 1
ATOM 1493 N N . GLU A 1 180 ? -14.431 -2.432 -13.607 1.00 65.25 180 GLU A N 1
ATOM 1494 C CA . GLU A 1 180 ? -15.081 -1.587 -12.598 1.00 65.25 180 GLU A CA 1
ATOM 1495 C C . GLU A 1 180 ?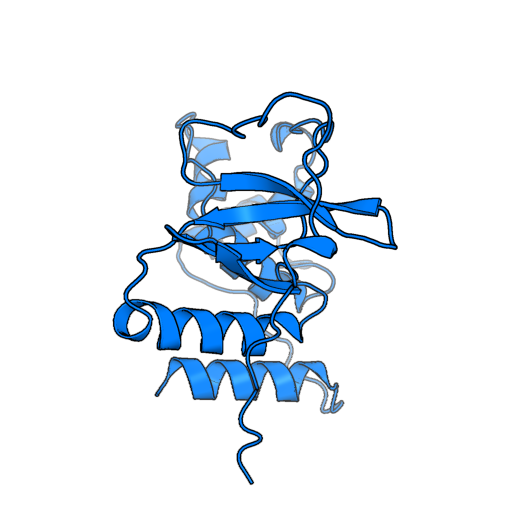 -14.143 -0.480 -12.097 1.00 65.25 180 GLU A C 1
ATOM 1497 O O . GLU A 1 180 ? -14.552 0.682 -12.034 1.00 65.25 180 GLU A O 1
ATOM 1502 N N . PHE A 1 181 ? -12.868 -0.786 -11.830 1.00 55.19 181 PHE A N 1
ATOM 1503 C CA . PHE A 1 181 ? -11.879 0.235 -11.460 1.00 55.19 181 PHE A CA 1
ATOM 1504 C C . PHE A 1 181 ? -11.712 1.300 -12.552 1.00 55.19 181 PHE A C 1
ATOM 1506 O O . PHE A 1 181 ? -11.745 2.495 -12.250 1.00 55.19 181 PHE A O 1
ATOM 1513 N N . VAL A 1 182 ? -11.605 0.897 -13.823 1.00 60.91 182 VAL A N 1
ATOM 1514 C CA . VAL A 1 182 ? -11.509 1.833 -14.958 1.00 60.91 182 VAL A CA 1
ATOM 1515 C C . VAL A 1 182 ? -12.749 2.724 -15.061 1.00 60.91 182 VAL A C 1
ATOM 1517 O O . VAL A 1 182 ? -12.616 3.919 -15.334 1.00 60.91 182 VAL A O 1
ATOM 1520 N N . ARG A 1 183 ? -13.951 2.179 -14.831 1.00 63.84 183 ARG A N 1
ATOM 1521 C CA . ARG A 1 183 ? -15.195 2.967 -14.817 1.00 63.84 183 ARG A CA 1
ATOM 1522 C C . ARG A 1 183 ? -15.210 3.998 -13.692 1.00 63.84 183 ARG A C 1
ATOM 1524 O O . ARG A 1 183 ? -15.538 5.153 -13.948 1.00 63.84 183 ARG A O 1
ATOM 1531 N N . ILE A 1 184 ? -14.811 3.608 -12.482 1.00 52.22 184 ILE A N 1
ATOM 1532 C CA . ILE A 1 184 ? -14.769 4.508 -11.319 1.00 52.22 184 ILE A CA 1
ATOM 1533 C C . ILE A 1 184 ? -13.785 5.662 -11.543 1.00 52.22 184 ILE A C 1
ATOM 1535 O O . ILE A 1 184 ? -14.106 6.795 -11.215 1.00 52.22 184 ILE A O 1
ATOM 1539 N N . ILE A 1 185 ? -12.612 5.394 -12.121 1.00 44.59 185 ILE A N 1
ATOM 1540 C CA . ILE A 1 185 ? -11.571 6.415 -12.342 1.00 44.59 185 ILE A CA 1
ATOM 1541 C C . ILE A 1 185 ? -11.982 7.455 -13.400 1.00 44.59 185 ILE A C 1
ATOM 1543 O O . ILE A 1 185 ? -11.490 8.580 -13.378 1.00 44.59 185 ILE A O 1
ATOM 1547 N N . LYS A 1 186 ? -12.858 7.089 -14.341 1.00 43.88 186 LYS A N 1
ATOM 1548 C CA . LYS A 1 186 ? -13.303 7.966 -15.439 1.00 43.88 186 LYS A CA 1
ATOM 1549 C C . LYS A 1 186 ? -14.553 8.798 -15.118 1.00 43.88 186 LYS A C 1
ATOM 1551 O O . LYS A 1 186 ? -14.993 9.540 -15.994 1.00 43.88 186 LYS A O 1
ATOM 1556 N N . THR A 1 187 ? -15.134 8.642 -13.928 1.00 37.25 187 THR A N 1
ATOM 1557 C CA . THR A 1 187 ? -16.313 9.399 -13.467 1.00 37.25 187 THR A CA 1
ATOM 1558 C C . THR A 1 187 ? -15.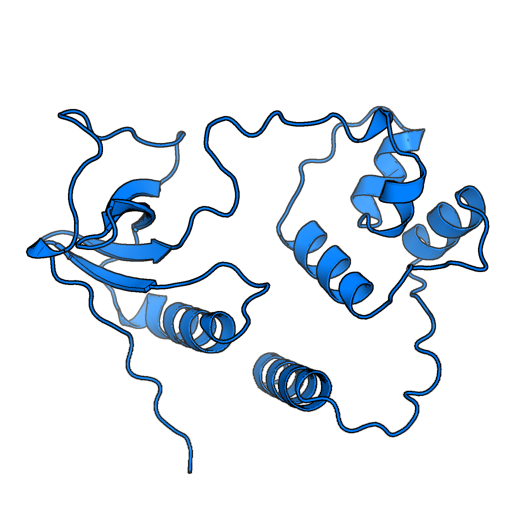868 10.587 -12.626 1.00 37.25 187 THR A C 1
ATOM 1560 O O . THR A 1 187 ? -16.460 11.673 -12.797 1.00 37.25 187 THR A O 1
#

Sequence (187 aa):
ITKSFEIPNISSTQLQNPNNNLQVVRNSAIVKRILLPDNQEIACKSYSNDFSQVQNTLEILIKSSVCPKILKFYGISKNNYQLMANFHFARMKDDVTTFINQDRESLRWMAPEKMLHYEKENIVRYTYQCELFRYELEIYKTPYENMKLDDVISHVTNGRREEIPAYSSDKSEDYEIYQEFVRIIKT

Organism: NCBI:txid60492

Foldseek 3Di:
DPDPPDFDEDEPVQWAAPPPDFPPPPPAQWTWIAGPDVRAIKIKHWDDPPCVVCVVVSSVLSLQLVDPPDWHWPGWYDDPGTIITITHDPDDPPPDPDDPVPDLQCLLLFALVVLVCVPPVDDDDDDVVRVVSSVVCVVDPGHPVVDDSVVSSVCRNVPHGGDDPPPPPDPDPVVVSVVVVVVVVVD

pLDDT: mean 73.52, std 14.47, range [31.98, 92.19]

Secondary structure (DSSP, 8-state):
-----PPPBPPGGGEE-SSSS--B-SSSSEEEEEETTTTEEEEEEEE-S-HHHHHHHHHHHHHHHTSTTS--EEEEEEETTEEEEEEE-SS-TT-----GGG-SGGGGGS-HHHHTHHHH---PPP-HHHHHHHHHHTTSSSTTTTS-HHHHHHHHHTT---------S---HHHHHHHHHHHHHT-